Protein AF-A0A521LTH1-F1 (afdb_monomer)

Nearest PDB structures (foldseek):
  3jca-assembly1_E  TM=6.682E-01  e=2.312E-01  Mouse mammary tumor virus
  7u32-assembly1_O  TM=6.504E-01  e=2.812E-01  Visna/maedi virus EV1 KV1772
  6rwl-assembly1_A  TM=3.967E-01  e=1.371E-01  Simian immunodeficiency virus
  6voy-assembly1_D  TM=3.930E-01  e=1.563E-01  Saccharolobus solfataricus P2
  4bac-assembly1_A-2  TM=2.911E-01  e=1.901E-01  Human spumaretrovirus

Secondary structure (DSSP, 8-state):
-B--S-HHHHSHHHHHHHHHTT---B-PPTT-GGGGHHHHHHHHHHIIIIITT-SS---SSHHHHTT--SSTT----HHHHHHHHHHIIIIIGGGS--GGGTT--HHHHHHHHHHHH--PPPPPHHHHHHHHSEEEEEEEETTEEEETTEEE--HHHHHHHHHH-S-EEEEEEETTEEEEEEPPP----------

pLDDT: mean 81.72, std 16.11, range [26.3, 97.06]

Structure (mmCIF, N/CA/C/O backbone):
data_AF-A0A521LTH1-F1
#
_entry.id   AF-A0A521LTH1-F1
#
loop_
_atom_site.group_PDB
_atom_site.id
_atom_site.type_symbol
_atom_site.label_atom_id
_atom_site.label_alt_id
_atom_site.label_comp_id
_atom_site.label_asym_id
_atom_site.label_entity_id
_atom_site.label_seq_id
_atom_site.pdbx_PDB_ins_code
_atom_site.Cartn_x
_atom_site.Cartn_y
_atom_site.Cartn_z
_atom_site.occupancy
_atom_site.B_iso_or_equiv
_atom_site.auth_seq_id
_atom_site.auth_comp_id
_atom_site.auth_asym_id
_atom_site.auth_atom_id
_atom_site.pdbx_PDB_model_num
ATOM 1 N N . MET A 1 1 ? 5.856 -11.592 2.872 1.00 78.81 1 MET A N 1
ATOM 2 C CA . MET A 1 1 ? 6.346 -10.390 2.160 1.00 78.81 1 MET A CA 1
ATOM 3 C C . MET A 1 1 ? 7.854 -10.451 2.126 1.00 78.81 1 MET A C 1
ATOM 5 O O . MET A 1 1 ? 8.453 -10.603 3.179 1.00 78.81 1 MET A O 1
ATOM 9 N N . VAL A 1 2 ? 8.447 -10.331 0.942 1.00 81.00 2 VAL A N 1
ATOM 10 C CA . VAL A 1 2 ? 9.903 -10.378 0.775 1.00 81.00 2 VAL A CA 1
ATOM 11 C C . VAL A 1 2 ? 10.424 -8.961 0.554 1.00 81.00 2 VAL A C 1
ATOM 13 O O . VAL A 1 2 ? 9.940 -8.276 -0.347 1.00 81.00 2 VAL A O 1
ATOM 16 N N . THR A 1 3 ? 11.389 -8.516 1.355 1.00 80.31 3 THR A N 1
ATOM 17 C CA . THR A 1 3 ? 12.051 -7.210 1.192 1.00 80.31 3 THR A CA 1
ATOM 18 C C . THR A 1 3 ? 13.563 -7.347 1.183 1.00 80.31 3 THR A C 1
ATOM 20 O O . THR A 1 3 ? 14.106 -8.377 1.572 1.00 80.31 3 THR A O 1
ATOM 23 N N . ASP A 1 4 ? 14.268 -6.298 0.761 1.00 76.31 4 ASP A N 1
ATOM 24 C CA . ASP A 1 4 ? 15.692 -6.196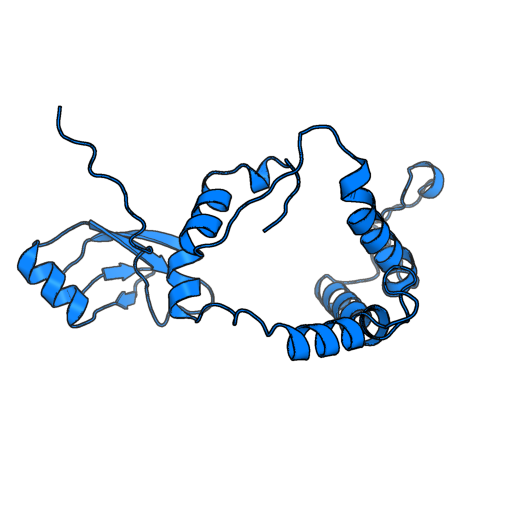 1.066 1.00 76.31 4 ASP A CA 1
ATOM 25 C C . ASP A 1 4 ? 15.922 -5.777 2.535 1.00 76.31 4 ASP A C 1
ATOM 27 O O . ASP A 1 4 ? 14.984 -5.528 3.296 1.00 76.31 4 ASP A O 1
ATOM 31 N N . GLN A 1 5 ? 17.194 -5.738 2.937 1.00 76.00 5 GLN A N 1
ATOM 32 C CA . GLN A 1 5 ? 17.642 -5.340 4.277 1.00 76.00 5 GLN A CA 1
ATOM 33 C C . GLN A 1 5 ? 17.778 -3.810 4.431 1.00 76.00 5 GLN A C 1
ATOM 35 O O . GLN A 1 5 ? 18.522 -3.329 5.285 1.00 76.00 5 GLN A O 1
ATOM 40 N N . GLY A 1 6 ? 17.122 -3.018 3.579 1.00 77.25 6 GLY A N 1
ATOM 41 C CA . GLY A 1 6 ? 17.125 -1.564 3.673 1.00 77.25 6 GLY A CA 1
ATOM 42 C C . GLY A 1 6 ? 16.551 -1.085 5.007 1.00 77.25 6 GLY A C 1
ATOM 43 O O . GLY A 1 6 ? 15.581 -1.640 5.525 1.00 77.25 6 GLY A O 1
ATOM 44 N N . ALA A 1 7 ? 17.120 -0.012 5.564 1.00 80.75 7 ALA A N 1
ATOM 45 C CA . ALA A 1 7 ? 16.757 0.491 6.893 1.00 80.75 7 ALA A CA 1
ATOM 46 C C . ALA A 1 7 ? 15.249 0.782 7.055 1.00 80.75 7 ALA A C 1
ATOM 48 O O . ALA A 1 7 ? 14.680 0.563 8.125 1.00 80.75 7 ALA A O 1
ATOM 49 N N . ALA A 1 8 ? 14.573 1.205 5.980 1.00 80.44 8 ALA A N 1
ATOM 50 C CA . ALA A 1 8 ? 13.127 1.422 5.974 1.00 80.44 8 ALA A CA 1
ATOM 51 C C . ALA A 1 8 ? 12.331 0.139 6.296 1.00 80.44 8 ALA A C 1
ATOM 53 O O . ALA A 1 8 ? 11.368 0.189 7.067 1.00 80.44 8 ALA A O 1
ATOM 54 N N . PHE A 1 9 ? 12.770 -1.009 5.772 1.00 81.06 9 PHE A N 1
ATOM 55 C CA . PHE A 1 9 ? 12.142 -2.320 5.974 1.00 81.06 9 PHE A CA 1
ATOM 56 C C . PHE A 1 9 ? 12.551 -2.989 7.294 1.00 81.06 9 PHE A C 1
ATOM 58 O O . PHE A 1 9 ? 11.891 -3.907 7.775 1.00 81.06 9 PHE A O 1
ATOM 65 N N . LEU A 1 10 ? 13.602 -2.487 7.942 1.00 81.81 10 LEU A N 1
ATOM 66 C CA . LEU A 1 10 ? 13.974 -2.884 9.301 1.00 81.81 10 LEU A CA 1
ATOM 67 C C . LEU A 1 10 ? 13.234 -2.090 10.382 1.00 81.81 10 LEU A C 1
ATOM 69 O O . LEU A 1 10 ? 13.233 -2.493 11.546 1.00 81.81 10 LEU A O 1
ATOM 73 N N . SER A 1 11 ? 12.587 -0.982 10.014 1.00 86.06 11 SER A N 1
ATOM 74 C CA . SER A 1 11 ? 11.908 -0.111 10.970 1.00 86.06 11 SER A CA 1
ATOM 75 C C 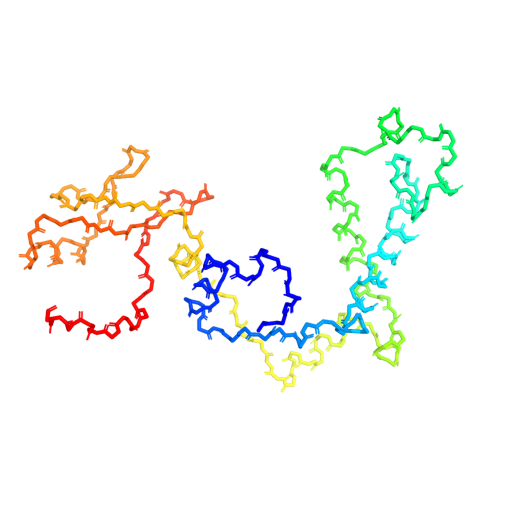. SER A 1 11 ? 10.790 -0.831 11.734 1.00 86.06 11 SER A C 1
ATOM 77 O O . SER A 1 11 ? 10.041 -1.648 11.190 1.00 86.06 11 SER A O 1
ATOM 79 N N . LEU A 1 12 ? 10.610 -0.462 13.008 1.00 84.75 12 LEU A N 1
ATOM 80 C CA . LEU A 1 12 ? 9.530 -0.995 13.843 1.00 84.75 12 LEU A CA 1
ATOM 81 C C . LEU A 1 12 ? 8.150 -0.726 13.228 1.00 84.75 12 LEU A C 1
ATOM 83 O O . LEU A 1 12 ? 7.264 -1.573 13.294 1.00 84.75 12 LEU A O 1
ATOM 87 N N . ARG A 1 13 ? 7.972 0.443 12.597 1.00 84.56 13 ARG A N 1
ATOM 88 C CA . ARG A 1 13 ? 6.723 0.811 11.917 1.00 84.56 13 ARG A CA 1
ATOM 89 C C . ARG A 1 13 ? 6.381 -0.183 10.810 1.00 84.56 13 ARG A C 1
ATOM 91 O O . ARG A 1 13 ? 5.225 -0.582 10.703 1.00 84.56 13 ARG A O 1
ATOM 98 N N . PHE A 1 14 ? 7.375 -0.573 10.017 1.00 86.94 14 PHE A N 1
ATOM 99 C CA . PHE A 1 14 ? 7.202 -1.525 8.930 1.00 86.94 14 PHE A CA 1
ATOM 100 C C . PHE A 1 14 ? 6.873 -2.921 9.459 1.00 86.94 14 PHE A C 1
ATOM 102 O O . PHE A 1 14 ? 5.828 -3.471 9.124 1.00 86.94 14 PHE A O 1
ATOM 109 N N . ARG A 1 15 ? 7.696 -3.445 10.376 1.00 86.25 15 ARG A N 1
ATOM 110 C CA . ARG A 1 15 ? 7.475 -4.766 10.989 1.00 86.25 15 ARG A CA 1
ATOM 111 C C . ARG A 1 15 ? 6.120 -4.868 11.679 1.00 86.25 15 ARG A C 1
ATOM 113 O O . ARG A 1 15 ? 5.424 -5.865 11.527 1.00 86.25 15 ARG A O 1
ATOM 120 N N . ARG A 1 16 ? 5.709 -3.817 12.396 1.00 86.25 16 ARG A N 1
ATOM 121 C CA . ARG A 1 16 ? 4.412 -3.800 13.071 1.00 86.25 16 ARG A CA 1
ATOM 122 C C . ARG A 1 16 ? 3.249 -3.855 12.085 1.00 86.25 16 ARG A C 1
ATOM 124 O O . ARG A 1 16 ? 2.296 -4.570 12.352 1.00 86.25 16 ARG A O 1
ATOM 131 N N . ALA A 1 17 ? 3.337 -3.151 10.956 1.00 88.25 17 ALA A N 1
ATOM 132 C CA . ALA A 1 17 ? 2.298 -3.203 9.932 1.00 88.25 17 ALA A CA 1
ATOM 133 C C . ALA A 1 17 ? 2.160 -4.606 9.320 1.00 88.25 17 ALA A C 1
ATOM 135 O O . ALA A 1 17 ? 1.045 -5.041 9.071 1.00 88.25 17 ALA A O 1
ATOM 136 N N . ILE A 1 18 ? 3.270 -5.323 9.124 1.00 89.25 18 ILE A N 1
ATOM 137 C CA . ILE A 1 18 ? 3.264 -6.708 8.627 1.00 89.25 18 ILE A CA 1
ATOM 138 C C . ILE A 1 18 ? 2.571 -7.644 9.617 1.00 89.25 18 ILE A C 1
ATOM 140 O O . ILE A 1 18 ? 1.677 -8.389 9.229 1.00 89.25 18 ILE A O 1
ATOM 144 N N . ILE A 1 19 ? 2.935 -7.542 10.899 1.00 87.81 19 ILE A N 1
ATOM 145 C CA . ILE A 1 19 ? 2.312 -8.325 11.971 1.00 87.81 19 ILE A CA 1
ATOM 146 C C . ILE A 1 19 ? 0.821 -8.000 12.067 1.00 87.81 19 ILE A C 1
ATOM 148 O O . ILE A 1 19 ? 0.008 -8.910 12.105 1.00 87.81 19 ILE A O 1
ATOM 152 N N . ASP A 1 20 ? 0.447 -6.718 12.044 1.00 87.75 20 ASP A N 1
ATOM 153 C CA . ASP A 1 20 ? -0.955 -6.287 12.107 1.00 87.75 20 ASP A CA 1
ATOM 154 C C . ASP A 1 20 ? -1.766 -6.725 10.855 1.00 87.75 20 ASP A C 1
ATOM 156 O O . ASP A 1 20 ? -3.001 -6.765 10.889 1.00 87.75 20 ASP A O 1
ATOM 160 N N . LEU A 1 21 ? -1.092 -7.058 9.744 1.00 88.75 21 LEU A N 1
ATOM 161 C CA . LEU A 1 21 ? -1.682 -7.682 8.552 1.00 88.75 21 LEU A CA 1
ATOM 162 C C . LEU A 1 21 ? -1.736 -9.209 8.629 1.00 88.75 21 LEU A C 1
ATOM 164 O O . LEU A 1 21 ? -2.295 -9.802 7.712 1.00 88.75 21 LEU A O 1
ATOM 168 N N . GLU A 1 22 ? -1.206 -9.821 9.690 1.00 87.56 22 GLU A N 1
ATOM 169 C CA . GLU A 1 22 ? -1.042 -11.277 9.824 1.00 87.56 22 GLU A CA 1
ATOM 170 C C . GLU A 1 22 ? -0.241 -11.869 8.653 1.00 87.56 22 GLU A C 1
ATOM 172 O O . GLU A 1 22 ? -0.535 -12.950 8.150 1.00 87.56 22 GLU A O 1
ATOM 177 N N . ALA A 1 23 ? 0.758 -11.122 8.179 1.00 86.44 23 ALA A N 1
ATOM 178 C CA . ALA A 1 23 ? 1.653 -11.549 7.116 1.00 86.44 23 ALA A CA 1
ATOM 179 C C . ALA A 1 23 ? 3.048 -11.847 7.674 1.00 86.44 23 ALA A C 1
ATOM 181 O O . ALA A 1 23 ? 3.453 -11.299 8.697 1.00 86.44 23 ALA A O 1
ATOM 182 N N . ASP A 1 24 ? 3.813 -12.656 6.948 1.00 84.25 24 ASP A N 1
ATOM 183 C CA . ASP A 1 24 ? 5.211 -12.923 7.279 1.00 84.25 24 ASP A CA 1
ATOM 184 C C . ASP A 1 24 ? 6.151 -11.923 6.601 1.00 84.25 24 ASP A C 1
ATOM 186 O O . ASP A 1 24 ? 5.869 -11.410 5.511 1.00 84.25 24 ASP A O 1
ATOM 190 N N . ALA A 1 25 ? 7.288 -11.646 7.235 1.00 81.50 25 ALA A N 1
ATOM 191 C CA . ALA A 1 25 ? 8.362 -10.827 6.684 1.00 81.50 25 ALA A CA 1
ATOM 192 C C . ALA A 1 25 ? 9.592 -11.702 6.444 1.00 81.50 25 ALA A C 1
ATOM 194 O O . ALA A 1 25 ? 10.154 -12.252 7.386 1.00 81.50 25 ALA A O 1
ATOM 195 N N . GLU A 1 26 ? 10.041 -11.778 5.200 1.00 80.31 26 GLU A N 1
ATOM 196 C CA . GLU A 1 26 ? 11.267 -12.466 4.822 1.00 80.31 26 GLU A CA 1
ATOM 197 C C . GLU A 1 26 ? 12.241 -11.450 4.237 1.00 80.31 26 GLU A C 1
ATOM 199 O O . GLU A 1 26 ? 11.889 -10.646 3.371 1.00 80.31 26 GLU A O 1
ATOM 204 N N . ALA A 1 27 ? 13.482 -11.487 4.704 1.00 71.06 27 ALA A N 1
ATOM 205 C CA . ALA A 1 27 ? 14.567 -10.720 4.121 1.00 71.06 27 ALA A CA 1
ATOM 206 C C . ALA A 1 27 ? 15.747 -11.664 3.889 1.00 71.06 27 ALA A C 1
ATOM 208 O O . ALA A 1 27 ? 16.065 -12.468 4.770 1.00 71.06 27 ALA A O 1
ATOM 209 N N . PRO A 1 28 ? 16.403 -11.600 2.720 1.00 69.25 28 PRO A N 1
ATOM 210 C CA . PRO A 1 28 ? 17.535 -12.463 2.453 1.00 69.25 28 PRO A CA 1
ATOM 211 C C . PRO A 1 28 ? 18.696 -12.146 3.405 1.00 69.25 28 PRO A C 1
ATOM 213 O O . PRO A 1 28 ? 18.783 -11.019 3.915 1.00 69.25 28 PRO A O 1
ATOM 216 N N . PRO A 1 29 ? 19.620 -13.101 3.623 1.00 66.94 29 PRO A N 1
ATOM 217 C CA . PRO A 1 29 ? 20.858 -12.835 4.344 1.00 66.94 29 PRO A CA 1
ATOM 218 C C . PRO A 1 29 ? 21.550 -11.589 3.780 1.00 66.94 29 PRO A C 1
ATOM 220 O O . PRO A 1 29 ? 21.599 -11.385 2.561 1.00 66.94 29 PRO A O 1
ATOM 223 N N . ALA A 1 30 ? 22.043 -10.724 4.668 1.00 60.94 30 ALA A N 1
ATOM 224 C CA . ALA A 1 30 ? 22.742 -9.513 4.257 1.00 60.94 30 ALA A CA 1
ATOM 225 C C . ALA A 1 30 ? 23.939 -9.876 3.357 1.00 60.94 30 ALA A C 1
ATOM 227 O O . ALA A 1 30 ? 24.688 -10.797 3.665 1.00 60.94 30 ALA A O 1
ATOM 228 N N . GLY A 1 31 ? 24.110 -9.157 2.241 1.00 59.41 31 GLY A N 1
ATOM 229 C CA . GLY A 1 31 ? 25.262 -9.345 1.349 1.00 59.41 31 GLY A CA 1
ATOM 230 C C . GLY A 1 31 ? 25.060 -10.273 0.144 1.00 59.41 31 GLY A C 1
ATOM 231 O O . GLY A 1 31 ? 26.052 -10.678 -0.452 1.00 59.41 31 GLY A O 1
ATOM 232 N N . LEU A 1 32 ? 23.820 -10.568 -0.276 1.00 62.00 32 LEU A N 1
ATOM 233 C CA . LEU A 1 32 ? 23.532 -11.294 -1.531 1.00 62.00 32 LEU A CA 1
ATOM 234 C C . LEU A 1 32 ? 22.897 -10.383 -2.612 1.00 62.00 32 LEU A C 1
ATOM 236 O O . LEU A 1 32 ? 21.677 -10.410 -2.803 1.00 62.00 32 LEU A O 1
ATOM 240 N N . PRO A 1 33 ? 23.693 -9.585 -3.362 1.00 59.53 33 PRO A N 1
ATOM 241 C CA . PRO A 1 33 ? 23.203 -8.701 -4.430 1.00 59.53 33 PRO A CA 1
ATOM 242 C C . PRO A 1 33 ? 22.424 -9.425 -5.532 1.00 59.53 33 PRO A C 1
ATOM 244 O O . PRO A 1 33 ? 21.511 -8.852 -6.123 1.00 59.53 33 PRO A O 1
ATOM 247 N N . ALA A 1 34 ? 22.740 -10.701 -5.779 1.00 60.00 34 ALA A N 1
ATOM 248 C CA . ALA A 1 34 ? 22.123 -11.508 -6.832 1.00 60.00 34 ALA A CA 1
ATOM 249 C C . ALA A 1 34 ? 20.586 -11.580 -6.730 1.00 60.00 34 ALA A C 1
ATOM 251 O O . ALA A 1 34 ? 19.902 -11.707 -7.745 1.00 60.00 34 ALA A O 1
ATOM 252 N N . LEU A 1 35 ? 20.027 -11.431 -5.524 1.00 61.41 35 LEU A N 1
ATOM 253 C CA . LEU A 1 35 ? 18.581 -11.473 -5.291 1.00 61.41 35 LEU A CA 1
ATOM 254 C C . LEU A 1 35 ? 17.853 -10.184 -5.717 1.00 61.41 35 LEU A C 1
ATOM 256 O O . LEU A 1 35 ? 16.632 -10.195 -5.863 1.00 61.41 35 LEU A O 1
ATOM 260 N N . ARG A 1 36 ? 18.578 -9.086 -5.986 1.00 64.81 36 ARG A N 1
ATOM 261 C CA . ARG A 1 36 ? 18.004 -7.802 -6.439 1.00 64.81 36 ARG A CA 1
ATOM 262 C C . ARG A 1 36 ? 17.949 -7.646 -7.958 1.00 64.81 36 ARG A C 1
ATOM 264 O O . ARG A 1 36 ? 17.205 -6.800 -8.455 1.00 64.81 36 ARG A O 1
ATOM 271 N N . GLY A 1 37 ? 18.643 -8.505 -8.709 1.00 70.56 37 GLY A N 1
ATOM 272 C CA . GLY A 1 37 ? 18.796 -8.361 -10.161 1.00 70.56 37 GLY A CA 1
ATOM 273 C C . GLY A 1 37 ? 17.480 -8.361 -10.952 1.00 70.56 37 GLY A C 1
ATOM 274 O O . GLY A 1 37 ? 17.414 -7.813 -12.053 1.00 70.56 37 GLY A O 1
ATOM 275 N N . ARG A 1 38 ? 16.398 -8.932 -10.399 1.00 75.94 38 ARG A N 1
ATOM 276 C CA . ARG A 1 38 ? 15.062 -8.881 -11.019 1.00 75.94 38 ARG A CA 1
ATOM 277 C C . ARG A 1 38 ? 14.450 -7.479 -10.961 1.00 75.94 38 ARG A C 1
ATOM 279 O O . ARG A 1 38 ? 13.912 -7.023 -11.966 1.00 75.94 38 ARG A O 1
ATOM 286 N N . ILE A 1 39 ? 14.547 -6.809 -9.813 1.00 75.19 39 ILE A N 1
ATOM 287 C CA . ILE A 1 39 ? 14.003 -5.460 -9.604 1.00 75.19 39 ILE A CA 1
ATOM 288 C C . ILE A 1 39 ? 14.814 -4.442 -10.411 1.00 75.19 39 ILE A C 1
ATOM 290 O O . ILE A 1 39 ? 14.243 -3.608 -11.107 1.00 75.19 39 ILE A O 1
ATOM 294 N N . GLU A 1 40 ? 16.140 -4.565 -10.409 1.00 79.38 40 GLU A N 1
ATOM 295 C CA . GLU A 1 40 ? 17.016 -3.705 -11.216 1.00 79.38 40 GLU A CA 1
ATOM 296 C C . GLU A 1 40 ? 16.731 -3.848 -12.716 1.00 79.38 40 GLU A C 1
ATOM 298 O O . GLU A 1 40 ? 16.619 -2.858 -13.438 1.00 79.38 40 GLU A O 1
ATOM 303 N N . ARG A 1 41 ? 16.536 -5.083 -13.201 1.00 82.75 41 ARG A N 1
ATOM 304 C CA . ARG A 1 41 ? 16.141 -5.329 -14.594 1.00 82.75 41 ARG A CA 1
ATOM 305 C C . ARG A 1 41 ? 14.777 -4.720 -14.913 1.00 82.75 41 ARG A C 1
ATOM 307 O O . ARG A 1 41 ? 14.611 -4.185 -16.009 1.00 82.75 41 ARG A O 1
ATOM 314 N N . PHE A 1 42 ? 13.819 -4.794 -13.990 1.00 83.75 42 PHE A N 1
ATOM 315 C CA . PHE A 1 42 ? 12.512 -4.161 -14.158 1.00 83.75 42 PHE A CA 1
ATOM 316 C C . PHE A 1 42 ? 12.648 -2.643 -14.317 1.00 83.75 42 PHE A C 1
ATOM 318 O O . PHE A 1 42 ? 12.166 -2.104 -15.310 1.00 83.75 42 PHE A O 1
ATOM 325 N N . PHE A 1 43 ? 13.366 -1.967 -13.414 1.00 82.31 43 PHE A N 1
ATOM 326 C CA . PHE A 1 43 ? 13.571 -0.517 -13.503 1.00 82.31 43 PHE A CA 1
ATOM 327 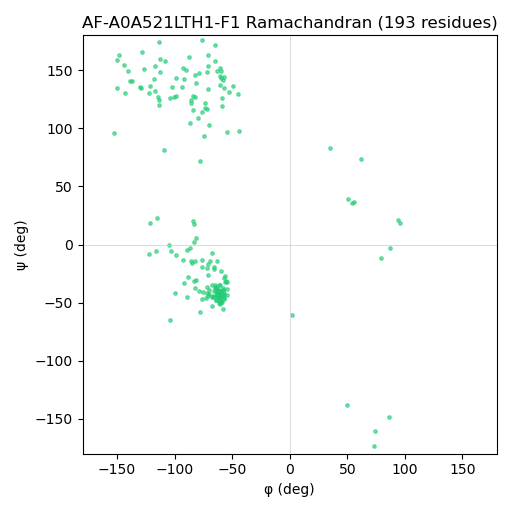C C . PHE A 1 43 ? 14.315 -0.103 -14.771 1.00 82.31 43 PHE A C 1
ATOM 329 O O . PHE A 1 43 ? 13.918 0.865 -15.415 1.00 82.31 43 PHE A O 1
ATOM 336 N N . ARG A 1 44 ? 15.323 -0.875 -15.192 1.00 83.62 44 ARG A N 1
ATOM 337 C CA . ARG A 1 44 ? 15.981 -0.658 -16.485 1.00 83.62 44 ARG A CA 1
ATOM 338 C C . ARG A 1 44 ? 14.996 -0.783 -17.647 1.00 83.62 44 ARG A C 1
ATOM 340 O O . ARG A 1 44 ? 14.997 0.057 -18.535 1.00 83.62 44 ARG A O 1
ATOM 347 N N . THR A 1 45 ? 14.126 -1.793 -17.626 1.00 85.44 45 THR A N 1
ATOM 348 C CA . THR A 1 45 ? 13.095 -1.988 -18.663 1.00 85.44 45 THR A CA 1
ATOM 349 C C . THR A 1 45 ? 12.100 -0.824 -18.686 1.00 85.44 45 THR A C 1
ATOM 351 O O . THR A 1 45 ? 11.751 -0.344 -19.757 1.00 85.44 45 THR A O 1
ATOM 354 N N . ALA A 1 46 ? 11.686 -0.319 -17.522 1.00 85.12 46 ALA A N 1
ATOM 355 C CA . ALA A 1 46 ? 10.840 0.870 -17.429 1.00 85.12 46 ALA A CA 1
ATOM 356 C C . ALA A 1 46 ? 11.546 2.112 -18.001 1.00 85.12 46 ALA A C 1
ATOM 358 O O . ALA A 1 46 ? 10.963 2.862 -18.783 1.00 85.12 46 ALA A O 1
ATOM 359 N N . GLY A 1 47 ? 12.827 2.301 -17.673 1.00 83.31 47 GLY A N 1
ATOM 360 C CA . GLY A 1 47 ? 13.645 3.388 -18.208 1.00 83.31 47 GLY A CA 1
ATOM 361 C C . GLY A 1 47 ? 13.773 3.347 -19.733 1.00 83.31 47 GLY A C 1
ATOM 362 O O . GLY A 1 47 ? 13.631 4.379 -20.393 1.00 83.31 47 GLY A O 1
ATOM 363 N N . THR A 1 48 ? 13.993 2.160 -20.303 1.00 84.12 48 THR A N 1
ATOM 364 C CA . THR A 1 48 ? 14.188 1.985 -21.749 1.00 84.12 48 THR A CA 1
ATOM 365 C C . THR A 1 48 ? 12.890 1.939 -22.548 1.00 84.12 48 THR A C 1
ATOM 367 O O . THR A 1 48 ? 12.887 2.367 -23.694 1.00 84.12 48 THR A O 1
ATOM 370 N N . GLN A 1 49 ? 11.785 1.451 -21.985 1.00 84.75 49 GLN A N 1
ATOM 371 C CA . GLN A 1 49 ? 10.526 1.312 -22.727 1.00 84.75 49 GLN A CA 1
ATOM 372 C C . GLN A 1 49 ? 9.527 2.437 -22.453 1.00 84.75 49 GLN A C 1
ATOM 374 O O . GLN A 1 49 ? 8.884 2.914 -23.382 1.00 84.75 49 GLN A O 1
ATOM 379 N N . ALA A 1 50 ? 9.377 2.856 -21.195 1.00 84.50 50 ALA A N 1
ATOM 380 C CA . ALA A 1 50 ? 8.386 3.861 -20.811 1.00 84.50 50 ALA A CA 1
ATOM 381 C C . ALA A 1 50 ? 8.961 5.269 -20.911 1.00 84.50 50 ALA A C 1
ATOM 383 O O . ALA A 1 50 ? 8.323 6.184 -21.423 1.00 84.50 50 ALA A O 1
ATOM 384 N N . LEU A 1 51 ? 10.180 5.438 -20.397 1.00 82.25 51 LEU A N 1
ATOM 385 C CA . LEU A 1 51 ? 10.755 6.763 -20.249 1.00 82.25 51 LEU A CA 1
ATOM 386 C C . LEU A 1 51 ? 11.513 7.184 -21.508 1.00 82.25 51 LEU A C 1
ATOM 388 O O . LEU A 1 51 ? 11.496 8.377 -21.776 1.00 82.25 51 LEU A O 1
ATOM 392 N N . CYS A 1 52 ? 12.057 6.228 -22.293 1.00 79.25 52 CYS A N 1
ATOM 393 C CA . CYS A 1 52 ? 12.478 6.255 -23.721 1.00 79.25 52 CYS A CA 1
ATOM 394 C C . CYS A 1 52 ? 12.332 7.599 -24.482 1.00 79.25 52 CYS A C 1
ATOM 396 O O . CYS A 1 52 ? 13.326 8.162 -24.960 1.00 79.25 52 CYS A O 1
ATOM 398 N N . PRO A 1 53 ? 11.104 8.132 -24.598 1.00 75.12 53 PRO A N 1
ATOM 399 C CA . PRO A 1 53 ? 10.821 9.326 -25.399 1.00 75.12 53 PRO A CA 1
ATOM 400 C C . PRO A 1 53 ? 11.047 10.688 -24.707 1.00 75.12 53 PRO A C 1
ATOM 402 O O . PRO A 1 53 ? 11.114 11.700 -25.394 1.00 75.12 53 PRO A O 1
ATOM 405 N N . PHE A 1 54 ? 11.165 10.751 -23.374 1.00 76.88 54 PHE A N 1
ATOM 406 C CA . PHE A 1 54 ? 11.107 12.011 -22.602 1.00 76.88 54 PHE A CA 1
ATOM 407 C C . PHE A 1 54 ? 12.481 12.582 -22.218 1.00 76.88 54 PHE A C 1
ATOM 409 O O . PHE A 1 54 ? 13.381 11.828 -21.849 1.00 76.88 54 PHE A O 1
ATOM 416 N N . THR A 1 55 ? 12.653 13.905 -22.226 1.00 66.88 55 THR A N 1
ATOM 417 C CA . THR A 1 55 ? 13.883 14.578 -21.754 1.00 66.88 55 THR A CA 1
ATOM 418 C C . THR A 1 55 ? 13.848 14.860 -20.244 1.00 66.88 55 THR A C 1
ATOM 420 O O . THR A 1 55 ? 12.780 14.857 -19.634 1.00 66.88 55 THR A O 1
ATOM 423 N N . GLY A 1 56 ? 15.011 15.109 -19.630 1.00 60.94 56 GLY A N 1
ATOM 424 C CA . GLY A 1 56 ? 15.150 15.391 -18.194 1.00 60.94 56 GLY A CA 1
ATOM 425 C C . GLY A 1 56 ? 15.459 14.160 -17.338 1.00 60.94 56 GLY A C 1
ATOM 426 O O . GLY A 1 56 ? 15.206 14.158 -16.137 1.00 60.94 56 GLY A O 1
ATOM 427 N N . ARG A 1 57 ? 15.983 13.083 -17.938 1.00 64.81 57 ARG A N 1
ATOM 428 C CA . ARG A 1 57 ? 16.301 11.851 -17.202 1.00 64.81 57 ARG A CA 1
ATOM 429 C C . ARG A 1 57 ? 17.642 11.929 -16.494 1.00 64.81 57 ARG A C 1
ATOM 431 O O . ARG A 1 57 ? 18.608 12.481 -17.013 1.00 64.81 57 ARG A O 1
ATOM 438 N N . THR A 1 58 ? 17.715 11.281 -15.338 1.00 55.25 58 THR A N 1
ATOM 439 C CA . THR A 1 58 ? 18.981 10.887 -14.730 1.00 55.25 58 THR A CA 1
ATOM 440 C C . THR A 1 58 ? 19.517 9.671 -15.484 1.00 55.25 58 THR A C 1
ATOM 442 O O . THR A 1 58 ? 18.894 8.612 -15.517 1.00 55.25 58 THR A O 1
ATOM 445 N N . PHE A 1 59 ? 20.649 9.843 -16.163 1.00 53.34 59 PHE A N 1
ATOM 446 C CA . PHE A 1 59 ? 21.303 8.759 -16.890 1.00 53.34 59 PHE A CA 1
ATOM 447 C C . PHE A 1 59 ? 21.921 7.738 -15.928 1.00 53.34 59 PHE A C 1
ATOM 449 O O . PHE A 1 59 ? 22.291 8.074 -14.803 1.00 53.34 59 PHE A O 1
ATOM 456 N N . GLU A 1 60 ? 22.060 6.492 -16.392 1.00 50.25 60 GLU A N 1
ATOM 457 C CA . GLU A 1 60 ? 22.599 5.367 -15.610 1.00 50.25 60 GLU A CA 1
ATOM 458 C C . GLU A 1 60 ? 24.071 5.568 -15.185 1.00 50.25 60 GLU A C 1
ATOM 460 O O . GLU A 1 60 ? 24.556 4.867 -14.300 1.00 50.25 60 GLU A O 1
ATOM 465 N N . SER A 1 61 ? 24.790 6.534 -15.774 1.00 47.09 61 SER A N 1
ATOM 466 C CA . SER A 1 61 ? 26.156 6.889 -15.377 1.00 47.09 61 SER A CA 1
ATOM 467 C C . SER A 1 61 ? 26.486 8.367 -15.624 1.00 47.09 61 SER A C 1
ATOM 469 O O . SER A 1 61 ? 25.882 9.031 -16.467 1.00 47.09 61 SER A O 1
ATOM 471 N N . ILE A 1 62 ? 27.501 8.873 -14.913 1.00 49.09 62 ILE A N 1
ATOM 472 C CA . ILE A 1 62 ? 28.059 10.227 -15.097 1.00 49.09 62 ILE A CA 1
ATOM 473 C C . ILE A 1 62 ? 28.639 10.395 -16.514 1.00 49.09 62 ILE A C 1
ATOM 475 O O . ILE A 1 62 ? 28.490 11.454 -17.116 1.00 49.09 62 ILE A O 1
ATOM 479 N N . ALA A 1 63 ? 29.218 9.334 -17.088 1.00 50.06 63 ALA A N 1
ATOM 480 C CA . ALA A 1 63 ? 29.735 9.338 -18.458 1.00 50.06 63 ALA A CA 1
ATOM 481 C C . ALA A 1 63 ? 28.620 9.457 -19.515 1.00 50.06 63 ALA A C 1
ATOM 483 O O . ALA A 1 63 ? 28.807 10.120 -20.528 1.00 50.06 63 ALA A O 1
ATOM 484 N N . ALA A 1 64 ? 27.445 8.870 -19.262 1.00 53.94 64 ALA A N 1
ATOM 485 C CA . ALA A 1 64 ? 26.263 9.042 -20.109 1.00 53.94 64 ALA A CA 1
ATOM 486 C C . ALA A 1 64 ? 25.572 10.405 -19.902 1.00 53.94 64 ALA A C 1
ATOM 488 O O . ALA A 1 64 ? 24.803 10.838 -20.756 1.00 53.94 64 ALA A O 1
ATOM 489 N N . LYS A 1 65 ? 25.843 11.076 -18.774 1.00 50.03 65 LYS A N 1
ATOM 490 C CA . LYS A 1 65 ? 25.300 12.395 -18.435 1.00 50.03 65 LYS A CA 1
ATOM 491 C C . LYS A 1 65 ? 26.036 13.535 -19.151 1.00 50.03 65 LYS A C 1
ATOM 493 O O . LYS A 1 65 ? 25.372 14.462 -19.592 1.00 50.03 65 LYS A O 1
ATOM 498 N N . GLY A 1 66 ? 27.364 13.489 -19.292 1.00 58.72 66 GLY A N 1
ATOM 499 C CA . GLY A 1 66 ? 28.131 14.600 -19.889 1.00 58.72 66 GLY A CA 1
ATOM 500 C C . GLY A 1 66 ? 27.781 15.962 -19.253 1.00 58.72 66 GLY A C 1
ATOM 501 O O . GLY A 1 66 ? 27.556 16.027 -18.045 1.00 58.72 66 GLY A O 1
ATOM 502 N N . ASP A 1 67 ? 27.639 17.014 -20.068 1.00 58.59 67 ASP A N 1
ATOM 503 C CA . ASP A 1 67 ? 27.199 18.366 -19.649 1.00 58.59 67 ASP A CA 1
ATOM 504 C C . ASP A 1 67 ? 25.664 18.526 -19.556 1.00 58.59 67 ASP A C 1
ATOM 506 O O . ASP A 1 67 ? 25.119 19.631 -19.581 1.00 58.59 67 ASP A O 1
ATOM 510 N N . TYR A 1 68 ? 24.917 17.422 -19.493 1.00 57.41 68 TYR A N 1
ATOM 511 C CA . TYR A 1 68 ? 23.459 17.456 -19.473 1.00 57.41 68 TYR A CA 1
ATOM 512 C C . TYR A 1 68 ? 22.925 17.926 -18.115 1.00 57.41 68 TYR A C 1
ATOM 514 O O . TYR A 1 68 ? 23.084 17.234 -17.103 1.00 57.41 68 TYR A O 1
ATOM 522 N N . ASP A 1 69 ? 22.226 19.064 -18.109 1.00 63.19 69 ASP A N 1
ATOM 523 C CA . ASP A 1 69 ? 21.401 19.505 -16.983 1.00 63.19 69 ASP A CA 1
ATOM 524 C C . ASP A 1 69 ? 19.981 18.905 -17.092 1.00 63.19 69 ASP A C 1
ATOM 526 O O . ASP A 1 69 ? 19.175 19.352 -17.918 1.00 63.19 69 ASP A O 1
ATOM 530 N N . PRO A 1 70 ? 19.645 17.882 -16.281 1.00 62.50 70 PRO A N 1
ATOM 531 C CA . PRO A 1 70 ? 18.329 17.261 -16.307 1.00 62.50 70 PRO A CA 1
ATOM 532 C C . PRO A 1 70 ? 17.234 18.165 -15.735 1.00 62.50 70 PRO A C 1
ATOM 534 O O . PRO A 1 70 ? 16.087 18.014 -16.144 1.00 62.50 70 PRO A O 1
ATOM 537 N N . VAL A 1 71 ? 17.564 19.102 -14.836 1.00 63.00 71 VAL A N 1
ATOM 538 C CA . VAL A 1 71 ? 16.585 19.988 -14.185 1.00 63.00 71 VAL A CA 1
ATOM 539 C C . VAL A 1 71 ? 16.116 21.065 -15.161 1.00 63.00 71 VAL A C 1
ATOM 541 O O . VAL A 1 71 ? 14.919 21.320 -15.263 1.00 63.00 71 VAL A O 1
ATOM 544 N N . ALA A 1 72 ? 17.028 21.626 -15.956 1.00 62.75 72 ALA A N 1
ATOM 545 C CA . ALA A 1 72 ? 16.689 22.605 -16.991 1.00 62.75 72 ALA A CA 1
ATOM 546 C C . ALA A 1 72 ? 15.904 22.015 -18.182 1.00 62.75 72 ALA A C 1
ATOM 548 O O . ALA A 1 72 ? 15.353 22.763 -18.987 1.00 62.75 72 ALA A O 1
ATOM 549 N N . ARG A 1 73 ? 15.860 20.681 -18.326 1.00 63.75 73 ARG A N 1
ATOM 550 C CA . ARG A 1 73 ? 15.262 19.976 -19.479 1.00 63.75 73 ARG A CA 1
ATOM 551 C C . ARG A 1 73 ? 14.127 19.019 -19.106 1.00 63.75 73 ARG A C 1
ATOM 553 O O . ARG A 1 73 ? 13.799 18.128 -19.898 1.00 63.75 73 ARG A O 1
ATOM 560 N N . VAL A 1 74 ? 13.546 19.177 -17.915 1.00 70.00 74 VAL A N 1
ATOM 561 C CA . VAL A 1 74 ? 12.379 18.397 -17.479 1.00 70.00 74 VAL A CA 1
ATOM 562 C C . VAL A 1 74 ? 11.230 18.626 -18.459 1.00 70.00 74 VAL A C 1
ATOM 564 O O . VAL A 1 74 ? 10.778 19.750 -18.644 1.00 70.00 74 VAL A O 1
ATOM 567 N N . SER A 1 75 ? 10.772 17.545 -19.092 1.00 76.25 75 SER A N 1
ATOM 568 C CA . SER A 1 75 ? 9.677 17.574 -20.077 1.00 76.25 75 SER A CA 1
ATOM 569 C C . SER A 1 75 ? 8.341 17.074 -19.535 1.00 76.25 75 SER A C 1
ATOM 571 O O . SER A 1 75 ? 7.346 17.137 -20.247 1.00 76.25 75 SER A O 1
ATOM 573 N N . LEU A 1 76 ? 8.322 16.568 -18.299 1.00 78.50 76 LEU A N 1
ATOM 574 C CA . LEU A 1 76 ? 7.144 15.975 -17.678 1.00 78.50 76 LEU A CA 1
ATOM 575 C C . LEU A 1 76 ? 6.885 16.568 -16.300 1.00 78.50 76 LEU A C 1
ATOM 577 O O . LEU A 1 76 ? 7.779 16.644 -15.453 1.00 78.50 76 LEU A O 1
ATOM 581 N N . THR A 1 77 ? 5.626 16.895 -16.047 1.00 84.56 77 THR A N 1
ATOM 582 C CA . THR A 1 77 ? 5.100 17.068 -14.697 1.00 84.56 77 THR A CA 1
ATOM 583 C C . THR A 1 77 ? 4.992 15.714 -13.986 1.00 84.56 77 THR A C 1
ATOM 585 O O . THR A 1 77 ? 4.986 14.646 -14.604 1.00 84.56 77 THR A O 1
ATOM 588 N N . LEU A 1 78 ? 4.867 15.740 -12.654 1.00 81.88 78 LEU A N 1
ATOM 589 C CA . LEU A 1 78 ? 4.678 14.523 -11.859 1.00 81.88 78 LEU A CA 1
ATOM 590 C C . LEU A 1 78 ? 3.431 13.730 -12.288 1.00 81.88 78 LEU A C 1
ATOM 592 O O . LEU A 1 78 ? 3.476 12.503 -12.328 1.00 81.88 78 LEU A O 1
ATOM 596 N N . LEU A 1 79 ? 2.334 14.421 -12.614 1.00 85.50 79 LEU A N 1
ATOM 597 C CA . LEU A 1 79 ? 1.085 13.779 -13.030 1.00 85.50 79 LEU A CA 1
ATOM 598 C C . LEU A 1 79 ? 1.242 13.075 -14.381 1.00 85.50 79 LEU A C 1
ATOM 600 O O . LEU A 1 79 ? 0.861 11.915 -14.506 1.00 85.50 79 LEU A O 1
ATOM 604 N N . GLU A 1 80 ? 1.885 13.720 -15.354 1.00 86.94 80 GLU A N 1
ATOM 605 C CA . GLU A 1 80 ? 2.137 13.101 -16.660 1.00 86.94 80 GLU A CA 1
ATOM 606 C C . GLU A 1 80 ? 3.077 11.896 -16.541 1.00 86.94 80 GLU A C 1
ATOM 608 O O . GLU A 1 80 ? 2.864 10.875 -17.193 1.00 86.94 80 GLU A O 1
ATOM 613 N N . LEU A 1 81 ? 4.088 11.965 -15.667 1.00 87.69 81 LEU A N 1
ATOM 614 C CA . LEU A 1 81 ? 4.947 10.817 -15.379 1.00 87.69 81 LEU A CA 1
ATOM 615 C C . LEU A 1 81 ? 4.146 9.647 -14.784 1.00 87.69 81 LEU A C 1
ATOM 617 O O . LEU A 1 81 ? 4.335 8.501 -15.198 1.00 87.69 81 LEU A O 1
ATOM 621 N N . CYS A 1 82 ? 3.246 9.921 -13.835 1.00 89.25 82 CYS A N 1
ATOM 622 C CA . CYS A 1 82 ? 2.340 8.916 -13.280 1.00 89.25 82 CYS A CA 1
ATOM 623 C C . CYS A 1 82 ? 1.469 8.272 -14.368 1.00 89.25 82 CYS A C 1
ATOM 625 O O . CYS A 1 82 ? 1.341 7.045 -14.381 1.00 89.25 82 CYS A O 1
ATOM 627 N N . ASP A 1 83 ? 0.925 9.059 -15.295 1.00 90.12 83 ASP A N 1
ATOM 628 C CA . ASP A 1 83 ? 0.096 8.558 -16.396 1.00 90.12 83 ASP A CA 1
ATOM 629 C C . ASP A 1 83 ? 0.896 7.695 -17.376 1.00 90.12 83 ASP A C 1
ATOM 631 O O . ASP A 1 83 ? 0.465 6.596 -17.735 1.00 90.12 83 ASP A O 1
ATOM 635 N N . VAL A 1 84 ? 2.093 8.146 -17.765 1.00 90.50 84 VAL A N 1
ATOM 636 C CA . VAL A 1 84 ? 3.010 7.398 -18.639 1.00 90.50 84 VAL A CA 1
ATOM 637 C C . VAL A 1 84 ? 3.373 6.054 -18.018 1.00 90.50 84 VAL A C 1
ATOM 639 O O . VAL A 1 84 ? 3.260 5.019 -18.678 1.00 90.50 84 VAL A O 1
ATOM 642 N N . ILE A 1 85 ? 3.784 6.049 -16.746 1.00 90.81 85 ILE A N 1
ATOM 643 C CA . ILE A 1 85 ? 4.145 4.816 -16.040 1.00 90.81 85 ILE A CA 1
ATOM 644 C C . ILE A 1 85 ? 2.924 3.906 -15.919 1.00 90.81 85 ILE A C 1
ATOM 646 O O . ILE A 1 85 ? 3.039 2.713 -16.181 1.00 90.81 85 ILE A O 1
ATOM 650 N N . THR A 1 86 ? 1.754 4.446 -15.572 1.00 93.56 86 THR A N 1
ATOM 651 C CA . THR A 1 86 ? 0.519 3.659 -15.434 1.00 93.56 86 THR A CA 1
ATOM 652 C C . THR A 1 86 ? 0.150 2.981 -16.749 1.00 93.56 86 THR A C 1
ATOM 654 O O . THR A 1 86 ? -0.043 1.764 -16.775 1.00 93.56 86 THR A O 1
ATOM 657 N N . ARG A 1 87 ? 0.133 3.736 -17.853 1.00 93.19 87 ARG A N 1
ATOM 658 C CA . ARG A 1 87 ? -0.139 3.209 -19.195 1.00 93.19 87 ARG A CA 1
ATOM 659 C C . ARG A 1 87 ? 0.883 2.153 -19.598 1.00 93.19 87 ARG A C 1
ATOM 661 O O . ARG A 1 87 ? 0.510 1.070 -20.034 1.00 93.19 87 ARG A O 1
ATOM 668 N N . TRP A 1 88 ? 2.172 2.426 -19.408 1.00 94.25 88 TRP A N 1
ATOM 669 C CA . TRP A 1 88 ? 3.213 1.457 -19.741 1.00 94.25 88 TRP A CA 1
ATOM 670 C C . TRP A 1 88 ? 3.084 0.169 -18.919 1.00 94.25 88 TRP A C 1
ATOM 672 O O . TRP A 1 88 ? 3.153 -0.922 -19.484 1.00 94.25 88 TRP A O 1
ATOM 682 N N . VAL A 1 89 ? 2.856 0.267 -17.606 1.00 93.62 89 VAL A N 1
ATOM 683 C CA . VAL A 1 89 ? 2.701 -0.908 -16.740 1.00 93.62 89 VAL A CA 1
ATOM 684 C C . VAL A 1 89 ? 1.493 -1.738 -17.172 1.00 93.62 89 VAL A C 1
ATOM 686 O O . VAL A 1 89 ? 1.630 -2.953 -17.328 1.00 93.62 89 VAL A O 1
ATOM 689 N N . LEU A 1 90 ? 0.327 -1.114 -17.342 1.00 92.88 90 LEU A N 1
ATOM 690 C CA . LEU A 1 90 ? -0.930 -1.822 -17.593 1.00 92.88 90 LEU A CA 1
ATOM 691 C C . LEU A 1 90 ? -1.040 -2.342 -19.026 1.00 92.88 90 LEU A C 1
ATOM 693 O O . LEU A 1 90 ? -1.369 -3.512 -19.223 1.00 92.88 90 LEU A O 1
ATOM 697 N N . ASP A 1 91 ? -0.732 -1.500 -20.010 1.00 93.69 91 ASP A N 1
ATOM 698 C CA . ASP A 1 91 ? -1.037 -1.793 -21.409 1.00 93.69 91 ASP A CA 1
ATOM 699 C C . ASP A 1 91 ? 0.125 -2.495 -22.115 1.00 93.69 91 ASP A C 1
ATOM 701 O O . ASP A 1 91 ? -0.108 -3.359 -22.960 1.00 93.69 91 ASP A O 1
ATOM 705 N N . ILE A 1 92 ? 1.372 -2.192 -21.741 1.00 93.88 92 ILE A N 1
ATOM 706 C CA . ILE A 1 92 ? 2.569 -2.707 -22.423 1.00 93.88 92 ILE A CA 1
ATOM 707 C C . ILE A 1 92 ? 3.219 -3.826 -21.609 1.00 93.88 92 ILE A C 1
ATOM 709 O O . ILE A 1 92 ? 3.244 -4.976 -22.050 1.00 93.88 92 ILE A O 1
ATOM 713 N N . TYR A 1 93 ? 3.735 -3.528 -20.415 1.00 94.19 93 TYR A N 1
ATOM 714 C CA . TYR A 1 93 ? 4.566 -4.460 -19.649 1.00 94.19 93 TYR A CA 1
ATOM 715 C C . TYR A 1 93 ? 3.827 -5.761 -19.316 1.00 94.19 93 TYR A C 1
ATOM 717 O O . TYR A 1 93 ? 4.332 -6.850 -19.592 1.00 94.19 93 TYR A O 1
ATOM 725 N N . HIS A 1 94 ? 2.606 -5.671 -18.778 1.00 95.44 94 HIS A N 1
ATOM 726 C CA . HIS A 1 94 ? 1.834 -6.859 -18.402 1.00 95.44 94 HIS A CA 1
ATOM 727 C C . HIS A 1 94 ? 1.307 -7.665 -19.600 1.00 95.44 94 HIS A C 1
ATOM 729 O O . HIS A 1 94 ? 0.970 -8.838 -19.422 1.00 95.44 94 HIS A O 1
ATOM 735 N N . ASN A 1 95 ? 1.285 -7.085 -20.805 1.00 96.38 95 ASN A N 1
ATOM 736 C CA . ASN A 1 95 ? 0.824 -7.742 -22.034 1.00 96.38 95 ASN A CA 1
ATOM 737 C C . ASN A 1 95 ? 1.963 -8.160 -22.979 1.00 96.38 95 ASN A C 1
ATOM 739 O O . ASN A 1 95 ? 1.699 -8.765 -24.015 1.00 96.38 95 ASN A O 1
ATOM 743 N N . THR A 1 96 ? 3.223 -7.899 -22.626 1.00 94.56 96 THR A N 1
ATOM 744 C CA . THR A 1 96 ? 4.384 -8.288 -23.438 1.00 94.56 96 THR A CA 1
ATOM 745 C C . THR A 1 96 ? 4.932 -9.649 -22.982 1.00 94.56 96 THR A C 1
ATOM 747 O O . THR A 1 96 ? 5.060 -9.879 -21.774 1.00 94.56 96 THR A O 1
ATOM 750 N N . PRO A 1 97 ? 5.271 -10.573 -23.906 1.00 94.81 97 PRO A N 1
ATOM 751 C CA . PRO A 1 97 ? 5.922 -11.842 -23.581 1.00 94.81 97 PRO A CA 1
ATOM 752 C C . PRO A 1 97 ? 7.188 -11.657 -22.741 1.00 94.81 97 PRO A C 1
ATOM 754 O O . PRO A 1 97 ? 8.067 -10.865 -23.083 1.00 94.81 97 PRO A O 1
ATOM 757 N N . HIS A 1 98 ? 7.310 -12.416 -21.652 1.00 91.00 98 HIS A N 1
ATOM 758 C CA . HIS A 1 98 ? 8.439 -12.293 -20.736 1.00 91.00 98 HIS A CA 1
ATOM 759 C C . HIS A 1 98 ? 9.314 -13.554 -20.764 1.00 91.00 98 HIS A C 1
ATOM 761 O O . HIS A 1 98 ? 8.852 -14.661 -20.484 1.00 91.00 98 HIS A O 1
ATOM 767 N N . ALA A 1 99 ? 10.618 -13.402 -21.030 1.00 89.06 99 ALA A N 1
ATOM 768 C CA . ALA A 1 99 ? 11.557 -14.532 -21.108 1.00 89.06 99 ALA A CA 1
ATOM 769 C C . ALA A 1 99 ? 11.599 -15.359 -19.807 1.00 89.06 99 ALA A C 1
ATOM 771 O O . ALA A 1 99 ? 11.592 -16.587 -19.834 1.00 89.06 99 ALA A O 1
ATOM 772 N N . GLY A 1 100 ? 11.541 -14.689 -18.649 1.00 87.81 100 GLY A N 1
ATOM 773 C CA . GLY A 1 100 ? 11.463 -15.350 -17.338 1.00 87.81 100 GLY A CA 1
ATOM 774 C C . GLY A 1 100 ? 10.150 -16.101 -17.066 1.00 87.81 100 GLY A C 1
ATOM 775 O O . GLY A 1 100 ? 10.056 -16.787 -16.056 1.00 87.81 100 GLY A O 1
ATOM 776 N N . LEU A 1 101 ? 9.152 -15.969 -17.945 1.00 92.88 101 LEU A N 1
ATOM 777 C CA . LEU A 1 101 ? 7.872 -16.682 -17.909 1.00 92.88 101 LEU A CA 1
ATOM 778 C C . LEU A 1 101 ? 7.717 -17.613 -19.125 1.00 92.88 101 LEU A C 1
ATOM 780 O O . LEU A 1 101 ? 6.603 -17.939 -19.518 1.00 92.88 101 LEU A O 1
ATOM 784 N N . LYS A 1 102 ? 8.833 -18.026 -19.748 1.00 93.19 102 LYS A N 1
ATOM 785 C CA . LYS A 1 102 ? 8.848 -18.907 -20.931 1.00 93.19 102 LYS A CA 1
ATOM 786 C C . LYS A 1 102 ? 7.988 -18.377 -22.094 1.00 93.19 102 LYS A C 1
ATOM 788 O O . LYS A 1 102 ? 7.358 -19.153 -22.801 1.00 93.19 102 LYS A O 1
ATOM 793 N N . GLY A 1 103 ? 7.956 -17.055 -22.281 1.00 93.69 103 GLY A N 1
ATOM 794 C CA . GLY A 1 103 ? 7.187 -16.403 -23.347 1.00 93.69 103 GLY A CA 1
ATOM 795 C C . GLY A 1 103 ? 5.729 -16.094 -22.991 1.00 93.69 103 GLY A C 1
ATOM 796 O O . GLY A 1 103 ? 5.041 -15.453 -23.778 1.00 93.69 103 GLY A O 1
ATOM 797 N N . GLU A 1 104 ? 5.254 -16.473 -21.802 1.00 96.56 104 GLU A N 1
ATOM 798 C CA . GLU A 1 104 ? 3.952 -16.029 -21.297 1.00 96.56 104 GLU A CA 1
ATOM 799 C C . GLU A 1 104 ? 4.004 -14.538 -20.905 1.00 96.56 104 GLU A C 1
ATOM 801 O O . GLU A 1 104 ? 5.041 -14.021 -20.469 1.00 96.56 104 GLU A O 1
ATOM 806 N N . THR A 1 105 ? 2.882 -13.829 -21.053 1.00 96.81 105 THR A N 1
ATOM 807 C CA . THR A 1 105 ? 2.748 -12.451 -20.563 1.00 96.81 105 THR A CA 1
ATOM 808 C C . THR A 1 105 ? 2.489 -12.455 -19.051 1.00 96.81 105 THR A C 1
ATOM 810 O O . THR A 1 105 ? 1.818 -13.366 -18.548 1.00 96.81 105 THR A O 1
ATOM 813 N N . PRO A 1 106 ? 2.960 -11.449 -18.290 1.00 95.75 106 PRO A N 1
ATOM 814 C CA . PRO A 1 106 ? 2.666 -11.360 -16.860 1.00 95.75 106 PRO A CA 1
ATOM 815 C C . PRO A 1 106 ? 1.164 -11.406 -16.538 1.00 95.75 106 PRO A C 1
ATOM 817 O O . PRO A 1 106 ? 0.772 -12.074 -15.583 1.00 95.75 106 PRO A O 1
ATOM 820 N N . ALA A 1 107 ? 0.312 -10.775 -17.357 1.00 96.38 107 ALA A N 1
ATOM 821 C CA . ALA A 1 107 ? -1.141 -10.805 -17.182 1.00 96.38 107 ALA A CA 1
ATOM 822 C C . ALA A 1 107 ? -1.731 -12.218 -17.327 1.00 96.38 107 ALA A C 1
ATOM 824 O O . ALA A 1 107 ? -2.591 -12.610 -16.535 1.00 96.38 107 ALA A O 1
ATOM 825 N N . ASN A 1 108 ? -1.278 -12.997 -18.314 1.00 97.06 108 ASN A N 1
ATOM 826 C CA . ASN A 1 108 ? -1.765 -14.363 -18.521 1.00 97.06 108 ASN A CA 1
ATOM 827 C C . ASN A 1 108 ? -1.259 -15.308 -17.431 1.00 97.06 108 ASN A C 1
ATOM 829 O O . ASN A 1 108 ? -2.052 -16.067 -16.871 1.00 97.06 108 ASN A O 1
ATOM 833 N N . CYS A 1 109 ? 0.016 -15.177 -17.055 1.00 96.62 109 CYS A N 1
ATOM 834 C CA . CYS A 1 109 ? 0.597 -15.915 -15.938 1.00 96.62 109 CYS A CA 1
ATOM 835 C C . CYS A 1 109 ? -0.181 -15.652 -14.642 1.00 96.62 109 CYS A C 1
ATOM 837 O O . CYS A 1 109 ? -0.570 -16.598 -13.953 1.00 96.62 109 CYS A O 1
ATOM 839 N N . TRP A 1 110 ? -0.494 -14.382 -14.353 1.00 95.06 110 TRP A N 1
ATOM 840 C CA . TRP A 1 110 ? -1.335 -14.004 -13.219 1.00 95.06 110 TRP A CA 1
ATOM 841 C C . TRP A 1 110 ? -2.707 -14.676 -13.296 1.00 95.06 110 TRP A C 1
ATOM 843 O O . TRP A 1 110 ? -3.058 -15.424 -12.391 1.00 95.06 110 TRP A O 1
ATOM 853 N N . LYS A 1 111 ? -3.461 -14.508 -14.392 1.00 95.94 111 LYS A N 1
ATOM 854 C CA . LYS A 1 111 ? -4.795 -15.126 -14.556 1.00 95.94 111 LYS A CA 1
ATOM 855 C C . LYS A 1 111 ? -4.770 -16.645 -14.350 1.00 95.94 111 LYS A C 1
ATOM 857 O O . LYS A 1 111 ? -5.638 -17.186 -13.665 1.00 95.94 111 LYS A O 1
ATOM 862 N N . ARG A 1 112 ? -3.773 -17.330 -14.915 1.00 96.56 112 ARG A N 1
ATOM 863 C CA . ARG A 1 112 ? -3.591 -18.782 -14.791 1.00 96.56 112 ARG A CA 1
ATOM 864 C C . ARG A 1 112 ? -3.323 -19.198 -13.346 1.00 96.56 112 ARG A C 1
ATOM 866 O O . ARG A 1 112 ? -3.960 -20.130 -12.861 1.00 96.56 112 ARG A O 1
ATOM 873 N N . LEU A 1 113 ? -2.407 -18.516 -12.658 1.00 95.69 113 LEU A N 1
ATOM 874 C CA . LEU A 1 113 ? -2.055 -18.830 -11.270 1.00 95.69 113 LEU A CA 1
ATOM 875 C C . LEU A 1 113 ? -3.181 -18.474 -10.298 1.00 95.69 113 LEU A C 1
ATOM 877 O O . LEU A 1 113 ? -3.472 -19.266 -9.411 1.00 95.69 113 LEU A O 1
ATOM 881 N N . VAL A 1 114 ? -3.876 -17.356 -10.507 1.00 95.62 114 VAL A N 1
ATOM 882 C CA . VAL A 1 114 ? -5.068 -16.993 -9.728 1.00 95.62 114 VAL A CA 1
ATOM 883 C C . VAL A 1 114 ? -6.159 -18.049 -9.869 1.00 95.62 114 VAL A C 1
ATOM 885 O O . VAL A 1 114 ? -6.776 -18.421 -8.877 1.00 95.62 114 VAL A O 1
ATOM 888 N N . LYS A 1 115 ? -6.381 -18.584 -11.074 1.00 95.31 115 LYS A N 1
ATOM 889 C CA . LYS A 1 115 ? -7.346 -19.673 -11.278 1.00 95.31 115 LYS A CA 1
ATOM 890 C C . LYS A 1 115 ? -6.935 -20.964 -10.559 1.00 95.31 115 LYS A C 1
ATOM 892 O O . LYS A 1 115 ? -7.805 -21.697 -10.106 1.00 95.31 115 LYS A O 1
ATOM 897 N N . ALA A 1 116 ? -5.636 -21.249 -10.477 1.00 96.00 116 ALA A N 1
ATOM 898 C CA . ALA A 1 116 ? -5.119 -22.473 -9.869 1.00 96.00 116 ALA A CA 1
ATOM 899 C C . ALA A 1 116 ? -5.022 -22.407 -8.334 1.00 96.00 116 ALA A C 1
ATOM 901 O O . ALA A 1 116 ? -5.280 -23.405 -7.670 1.00 96.00 116 ALA A O 1
ATOM 902 N N . TYR A 1 117 ? -4.653 -21.251 -7.778 1.00 95.44 117 TYR A N 1
ATOM 903 C CA . TYR A 1 117 ? -4.291 -21.102 -6.361 1.00 95.44 117 TYR A CA 1
ATOM 904 C C . TYR A 1 117 ? -5.148 -20.082 -5.601 1.00 95.44 117 TYR A C 1
ATOM 906 O O . TYR A 1 117 ? -5.048 -19.985 -4.380 1.00 95.44 117 TYR A O 1
ATOM 914 N N . GLY A 1 118 ? -5.994 -19.319 -6.295 1.00 92.62 118 GLY A N 1
ATOM 915 C CA . GLY A 1 118 ? -6.730 -18.203 -5.710 1.00 92.62 118 GLY A CA 1
ATOM 916 C C . GLY A 1 118 ? -5.844 -16.988 -5.419 1.00 92.62 118 GLY A C 1
ATOM 917 O O . GLY A 1 118 ? -4.675 -16.920 -5.802 1.00 92.62 118 GLY A O 1
ATOM 918 N N . VAL A 1 119 ? -6.432 -15.990 -4.758 1.00 89.75 119 VAL A N 1
ATOM 919 C CA . VAL A 1 119 ? -5.754 -14.769 -4.298 1.00 89.75 119 VAL A CA 1
ATOM 920 C C . VAL A 1 119 ? -6.261 -14.436 -2.906 1.00 89.75 119 VAL A C 1
ATOM 922 O O . VAL A 1 119 ? -7.457 -14.537 -2.640 1.00 89.75 119 VAL A O 1
ATOM 925 N N . ILE A 1 120 ? -5.360 -13.990 -2.034 1.00 85.50 120 ILE A N 1
ATOM 926 C CA . ILE A 1 120 ? -5.742 -13.393 -0.755 1.00 85.50 120 ILE A CA 1
ATOM 927 C C . ILE A 1 120 ? -6.335 -12.008 -1.055 1.00 85.50 120 ILE A C 1
ATOM 929 O O . ILE A 1 120 ? -5.620 -11.154 -1.592 1.00 85.50 120 ILE A O 1
ATOM 933 N N . PRO A 1 121 ? -7.625 -11.760 -0.762 1.00 85.31 121 PRO A N 1
ATOM 934 C CA . PRO A 1 121 ? -8.243 -10.478 -1.059 1.00 85.31 121 PRO A CA 1
ATOM 935 C C . PRO A 1 121 ? -7.563 -9.361 -0.268 1.00 85.31 121 PRO A C 1
ATOM 937 O O . PRO A 1 121 ? -7.084 -9.556 0.851 1.00 85.31 121 PRO A O 1
ATOM 940 N N . ALA A 1 122 ? -7.546 -8.160 -0.846 1.00 86.75 122 ALA A N 1
ATOM 941 C CA . ALA A 1 122 ? -7.042 -6.995 -0.138 1.00 86.75 122 ALA A CA 1
ATOM 942 C C . ALA A 1 122 ? -7.842 -6.778 1.165 1.00 86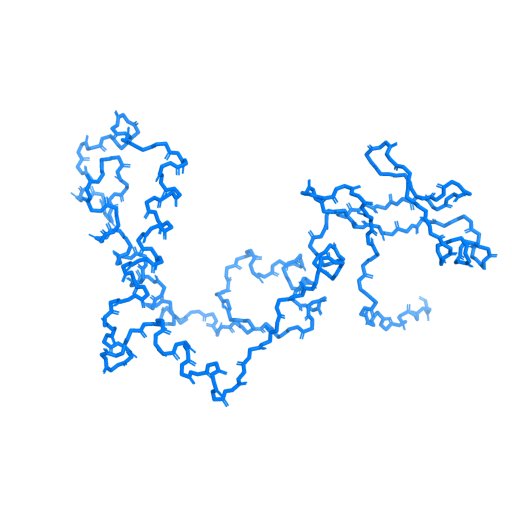.75 122 ALA A C 1
ATOM 944 O O . ALA A 1 122 ? -9.068 -6.930 1.152 1.00 86.75 122 ALA A O 1
ATOM 945 N N . PRO A 1 123 ? -7.187 -6.372 2.270 1.00 88.81 123 PRO A N 1
ATOM 946 C CA . PRO A 1 123 ? -7.880 -6.079 3.520 1.00 88.81 123 PRO A CA 1
ATOM 947 C C . PRO A 1 123 ? -8.944 -5.005 3.295 1.00 88.81 123 PRO A C 1
ATOM 949 O O . PRO A 1 123 ? -8.726 -4.069 2.520 1.00 88.81 123 PRO A O 1
ATOM 952 N N . ASP A 1 124 ? -10.080 -5.109 3.980 1.00 90.75 124 ASP A N 1
ATOM 953 C CA . ASP A 1 124 ? -11.170 -4.140 3.877 1.00 90.75 124 ASP A CA 1
ATOM 954 C C . ASP A 1 124 ? -10.762 -2.741 4.395 1.00 90.75 124 ASP A C 1
ATOM 956 O O . ASP A 1 124 ? -9.687 -2.531 4.966 1.00 90.75 124 ASP A O 1
ATOM 960 N N . ARG A 1 125 ? -11.624 -1.737 4.188 1.00 90.69 125 ARG A N 1
ATOM 961 C CA . ARG A 1 125 ? -11.337 -0.341 4.571 1.00 90.69 125 ARG A CA 1
ATOM 962 C C . ARG A 1 125 ? -11.102 -0.166 6.077 1.00 90.69 125 ARG A C 1
ATOM 964 O O . ARG A 1 125 ? -10.280 0.673 6.449 1.00 90.69 125 ARG A O 1
ATOM 971 N N . HIS A 1 126 ? -11.788 -0.920 6.935 1.00 89.62 126 HIS A N 1
ATOM 972 C CA . HIS A 1 126 ? -11.614 -0.854 8.387 1.00 89.62 126 HIS A CA 1
ATOM 973 C C . HIS A 1 126 ? -10.287 -1.480 8.799 1.00 89.62 126 HIS A C 1
ATOM 975 O O . HIS A 1 126 ? -9.524 -0.835 9.521 1.00 89.62 126 HIS A O 1
ATOM 981 N N . ARG A 1 127 ? -9.952 -2.665 8.272 1.00 89.62 127 ARG A N 1
ATOM 982 C CA . ARG A 1 127 ? -8.657 -3.305 8.537 1.00 89.62 127 ARG A CA 1
ATOM 983 C C . ARG A 1 127 ? -7.497 -2.450 8.026 1.00 89.62 127 ARG A C 1
ATOM 985 O O . ARG A 1 127 ? -6.568 -2.180 8.781 1.00 89.62 127 ARG A O 1
ATOM 992 N N . ARG A 1 128 ? -7.583 -1.894 6.811 1.00 90.75 128 ARG A N 1
ATOM 993 C CA . ARG A 1 128 ? -6.570 -0.946 6.297 1.00 90.75 128 ARG A CA 1
ATOM 994 C C . ARG A 1 128 ? -6.390 0.268 7.205 1.00 90.75 128 ARG A C 1
ATOM 996 O O . ARG A 1 128 ? -5.257 0.660 7.467 1.00 90.75 128 ARG A O 1
ATOM 1003 N N . ARG A 1 129 ? -7.483 0.850 7.709 1.00 93.12 129 ARG A N 1
ATOM 1004 C CA . ARG A 1 129 ? -7.439 1.982 8.649 1.00 93.12 129 ARG A CA 1
ATOM 1005 C C . ARG A 1 129 ? -6.778 1.593 9.969 1.00 93.12 129 ARG A C 1
ATOM 1007 O O . ARG A 1 129 ? -5.941 2.343 10.456 1.00 93.12 129 ARG A O 1
ATOM 1014 N N . ALA A 1 130 ? -7.125 0.436 10.524 1.00 91.25 130 ALA A N 1
ATOM 1015 C CA . ALA A 1 130 ? -6.556 -0.062 11.773 1.00 91.25 130 ALA A CA 1
ATOM 1016 C C . ALA A 1 130 ? -5.037 -0.300 11.670 1.00 91.25 130 ALA A C 1
ATOM 1018 O O . ALA A 1 130 ? -4.294 0.047 12.586 1.00 91.25 130 ALA A O 1
ATOM 1019 N N . VAL A 1 131 ? -4.566 -0.828 10.537 1.00 90.06 131 VAL A N 1
ATOM 1020 C CA . VAL A 1 131 ? -3.138 -1.094 10.300 1.00 90.06 131 VAL A CA 1
ATOM 1021 C C . VAL A 1 131 ? -2.375 0.192 9.955 1.00 90.06 131 VAL A C 1
ATOM 1023 O O . VAL A 1 131 ? -1.428 0.578 10.648 1.00 90.06 131 VAL A O 1
ATOM 1026 N N . PHE A 1 132 ? -2.792 0.878 8.887 1.00 89.81 132 PHE A N 1
ATOM 1027 C CA . PHE A 1 132 ? -2.015 1.942 8.239 1.00 89.81 132 PHE A CA 1
ATOM 1028 C C . PHE A 1 132 ? -2.423 3.360 8.639 1.00 89.81 132 PHE A C 1
ATOM 1030 O O . PHE A 1 132 ? -1.731 4.314 8.281 1.00 89.81 132 PHE A O 1
ATOM 1037 N N . GLY A 1 133 ? -3.533 3.519 9.361 1.00 91.19 133 GLY A N 1
ATOM 1038 C CA . GLY A 1 133 ? -4.035 4.829 9.753 1.00 91.19 133 GLY A CA 1
ATOM 1039 C C . GLY A 1 133 ? -3.049 5.604 10.624 1.00 91.19 133 GLY A C 1
ATOM 1040 O O . GLY A 1 133 ? -2.257 5.029 11.382 1.00 91.19 133 GLY A O 1
ATOM 1041 N N . VAL A 1 134 ? -3.134 6.930 10.529 1.00 91.00 134 VAL A N 1
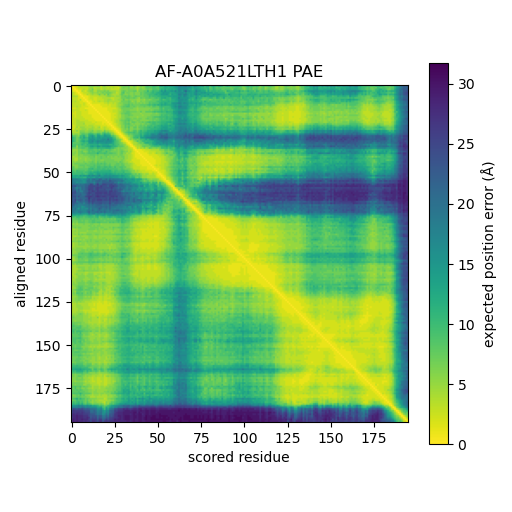ATOM 1042 C CA . VAL A 1 134 ? -2.386 7.869 11.367 1.00 91.00 134 VAL A CA 1
ATOM 1043 C C . VAL A 1 134 ? -2.748 7.610 12.822 1.00 91.00 134 VAL A C 1
ATOM 1045 O O . VAL A 1 134 ? -3.930 7.589 13.174 1.00 91.00 134 VAL A O 1
ATOM 1048 N N . LYS A 1 135 ? -1.726 7.392 13.651 1.00 91.12 135 LYS A N 1
ATOM 1049 C CA . LYS A 1 135 ? -1.896 7.073 15.069 1.00 91.12 135 LYS A CA 1
ATOM 1050 C C . LYS A 1 135 ? -2.136 8.335 15.878 1.00 91.12 135 LYS A C 1
ATOM 1052 O O . LYS A 1 135 ? -1.453 9.337 15.678 1.00 91.12 135 LYS A O 1
ATOM 1057 N N . ALA A 1 136 ? -3.057 8.264 16.827 1.00 91.50 136 ALA A N 1
ATOM 1058 C CA . ALA A 1 136 ? -3.266 9.318 17.802 1.00 91.50 136 ALA A CA 1
ATOM 1059 C C . ALA A 1 136 ? -3.783 8.738 19.118 1.00 91.50 136 ALA A C 1
ATOM 1061 O O . ALA A 1 136 ? -4.726 7.956 19.118 1.00 91.50 136 ALA A O 1
ATOM 1062 N N . ASN A 1 137 ? -3.221 9.177 20.241 1.00 94.06 137 ASN A N 1
ATOM 1063 C CA . ASN A 1 137 ? -3.773 8.876 21.560 1.00 94.06 137 ASN A CA 1
ATOM 1064 C C . ASN A 1 137 ? -4.845 9.908 21.900 1.00 94.06 137 ASN A C 1
ATOM 1066 O O . ASN A 1 137 ? -4.589 11.116 21.837 1.00 94.06 137 ASN A O 1
ATOM 1070 N N . ARG A 1 138 ? -6.060 9.457 22.209 1.00 93.56 138 ARG A N 1
ATOM 1071 C CA . ARG A 1 138 ? -7.197 10.331 22.508 1.00 93.56 138 ARG A CA 1
ATOM 1072 C C . ARG A 1 138 ? -7.987 9.819 23.700 1.00 93.56 138 ARG A C 1
ATOM 1074 O O . ARG A 1 138 ? -8.205 8.622 23.839 1.00 93.56 138 ARG A O 1
ATOM 1081 N N . CYS A 1 139 ? -8.436 10.751 24.533 1.00 93.25 139 CYS A N 1
ATOM 1082 C CA . CYS A 1 139 ? -9.315 10.441 25.650 1.00 93.25 139 CYS A CA 1
ATOM 1083 C C . CYS A 1 139 ? -10.711 10.060 25.140 1.00 93.25 139 CYS A C 1
ATOM 1085 O O . CYS A 1 139 ? -11.273 10.735 24.268 1.00 93.25 139 CYS A O 1
ATOM 1087 N N . LEU A 1 140 ? -11.251 8.974 25.686 1.00 93.94 140 LEU A N 1
ATOM 1088 C CA . LEU A 1 140 ? -12.621 8.543 25.482 1.00 93.94 140 LEU A CA 1
ATOM 1089 C C . LEU A 1 140 ? -13.543 9.276 26.460 1.00 93.94 140 LEU A C 1
ATOM 1091 O O . LEU A 1 140 ? -13.469 9.082 27.667 1.00 93.94 140 LEU A O 1
ATOM 1095 N N . THR A 1 141 ? -14.438 10.092 25.910 1.00 92.19 141 THR A N 1
ATOM 1096 C CA . THR A 1 141 ? -15.388 10.927 26.662 1.00 92.19 141 THR A CA 1
ATOM 1097 C C . THR A 1 141 ? -16.838 10.463 26.426 1.00 92.19 141 THR A C 1
ATOM 1099 O O . THR A 1 141 ? -17.078 9.627 25.544 1.00 92.19 141 THR A O 1
ATOM 1102 N N . PRO A 1 142 ? -17.853 11.024 27.119 1.00 91.19 142 PRO A N 1
ATOM 1103 C CA . PRO A 1 142 ? -19.261 10.766 26.791 1.00 91.19 142 PRO A CA 1
ATOM 1104 C C . PRO A 1 142 ? -19.627 11.077 25.331 1.00 91.19 142 PRO A C 1
ATOM 1106 O O . PRO A 1 142 ? -20.469 10.405 24.743 1.00 91.19 142 PRO A O 1
ATOM 1109 N N . LYS A 1 143 ? -18.962 12.070 24.719 1.00 91.94 143 LYS A N 1
ATOM 1110 C CA . LYS A 1 143 ? -19.136 12.431 23.299 1.00 91.94 143 LYS A CA 1
ATOM 1111 C C . LYS A 1 143 ? -18.330 11.528 22.349 1.00 91.94 143 LYS A C 1
ATOM 1113 O O . LYS A 1 143 ? -18.274 11.800 21.153 1.00 91.94 143 LYS A O 1
ATOM 1118 N N . GLY A 1 144 ? -17.676 10.489 22.871 1.00 92.88 144 GLY A N 1
ATOM 1119 C CA . GLY A 1 144 ? -16.764 9.620 22.135 1.00 92.88 144 GLY A CA 1
ATOM 1120 C C . GLY A 1 144 ? -15.335 10.165 22.098 1.00 92.88 144 GLY A C 1
ATOM 1121 O O . GLY A 1 144 ? -14.881 10.832 23.034 1.00 92.88 144 GLY A O 1
ATOM 1122 N N . VAL A 1 145 ? -14.622 9.871 21.013 1.00 94.25 145 VAL A N 1
ATOM 1123 C CA . VAL A 1 145 ? -13.236 10.299 20.778 1.00 94.25 145 VAL A CA 1
ATOM 1124 C C . VAL A 1 145 ? -13.209 11.475 19.806 1.00 94.25 145 VAL A C 1
ATOM 1126 O O . VAL A 1 145 ? -13.880 11.445 18.779 1.00 94.25 145 VAL A O 1
ATOM 1129 N N . ARG A 1 146 ? -12.404 12.504 20.097 1.00 94.44 146 ARG A N 1
ATOM 1130 C CA . ARG A 1 146 ? -12.224 13.660 19.206 1.00 94.44 146 ARG A CA 1
ATOM 1131 C C . ARG A 1 146 ? -10.929 13.563 18.398 1.00 94.44 146 ARG A C 1
ATOM 1133 O O . ARG A 1 146 ? -9.847 13.461 18.977 1.00 94.44 146 ARG A O 1
ATOM 1140 N N . MET A 1 147 ? -11.007 13.679 17.074 1.00 91.38 147 MET A N 1
ATOM 1141 C CA . MET A 1 147 ? -9.838 13.709 16.190 1.00 91.38 147 MET A CA 1
ATOM 1142 C C . MET A 1 147 ? -10.060 14.675 15.023 1.00 91.38 147 MET A C 1
ATOM 1144 O O . MET A 1 147 ? -11.098 14.628 14.377 1.00 91.38 147 MET A O 1
ATOM 1148 N N . LEU A 1 148 ? -9.091 15.569 14.780 1.00 90.44 148 LEU A N 1
ATOM 1149 C CA . LEU A 1 148 ? -9.189 16.648 13.780 1.00 90.44 148 LEU A CA 1
ATOM 1150 C C . LEU A 1 148 ? -10.483 17.481 13.906 1.00 90.44 148 LEU A C 1
ATOM 1152 O O . LEU A 1 148 ? -11.113 17.825 12.917 1.00 90.44 148 LEU A O 1
ATOM 1156 N N . GLY A 1 149 ? -10.913 17.756 15.142 1.00 90.75 149 GLY A N 1
ATOM 1157 C CA . GLY A 1 149 ? -12.149 18.500 15.425 1.00 90.75 149 GLY A CA 1
ATOM 1158 C C . GLY A 1 149 ? -13.444 17.684 15.319 1.00 90.75 149 GLY A C 1
ATOM 1159 O O . GLY A 1 149 ? -14.468 18.130 15.823 1.00 90.75 149 GLY A O 1
ATOM 1160 N N . LEU A 1 150 ? -13.400 16.472 14.760 1.00 93.12 150 LEU A N 1
ATOM 1161 C CA . LEU A 1 150 ? -14.560 15.594 14.600 1.00 93.12 150 LEU A CA 1
ATOM 1162 C C . LEU A 1 150 ? -14.719 14.653 15.797 1.00 93.12 150 LEU A C 1
ATOM 1164 O O . LEU A 1 150 ? -13.729 14.163 16.348 1.00 93.12 150 LEU A O 1
ATOM 1168 N N . HIS A 1 151 ? -15.966 14.397 16.190 1.00 94.12 151 HIS A N 1
ATOM 1169 C CA . HIS A 1 151 ? -16.317 13.446 17.241 1.00 94.12 151 HIS A CA 1
ATOM 1170 C C . HIS A 1 151 ? -16.739 12.112 16.631 1.00 94.12 151 HIS A C 1
ATOM 1172 O O . HIS A 1 151 ? -17.638 12.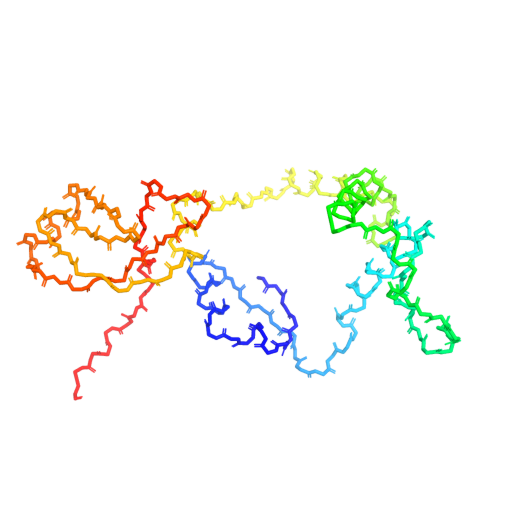061 15.798 1.00 94.12 151 HIS A O 1
ATOM 1178 N N . TYR A 1 152 ? -16.116 11.036 17.094 1.00 94.50 152 TYR A N 1
ATOM 1179 C CA . TYR A 1 152 ? -16.415 9.676 16.677 1.00 94.50 152 TYR A CA 1
ATOM 1180 C C . TYR A 1 152 ? -16.969 8.906 17.858 1.00 94.50 152 TYR A C 1
ATOM 1182 O O . TYR A 1 152 ? -16.348 8.852 18.924 1.00 94.50 152 TYR A O 1
ATOM 1190 N N . ASN A 1 153 ? -18.133 8.300 17.660 1.00 93.88 153 ASN A N 1
ATOM 1191 C CA . ASN A 1 153 ? -18.809 7.556 18.701 1.00 93.88 153 ASN A CA 1
ATOM 1192 C C . ASN A 1 153 ? -19.449 6.289 18.137 1.00 93.88 153 ASN A C 1
ATOM 1194 O O . ASN A 1 153 ? -19.866 6.258 16.983 1.00 93.88 153 ASN A O 1
ATOM 1198 N N . SER A 1 154 ? -19.532 5.256 18.966 1.00 92.88 154 SER A N 1
ATOM 1199 C CA . SER A 1 154 ? -20.245 4.022 18.652 1.00 92.88 154 SER A CA 1
ATOM 1200 C C . SER A 1 154 ? -20.816 3.419 19.931 1.00 92.88 154 SER A C 1
ATOM 1202 O O . SER A 1 154 ? -20.399 3.770 21.043 1.00 92.88 154 SER A O 1
ATOM 1204 N N . ARG A 1 155 ? -21.774 2.502 19.785 1.00 93.25 155 ARG A N 1
ATOM 1205 C CA . ARG A 1 155 ? -22.368 1.805 20.928 1.00 93.25 155 ARG A CA 1
ATOM 1206 C C . ARG A 1 155 ? -21.307 1.021 21.701 1.00 93.25 155 ARG A C 1
ATOM 1208 O O . ARG A 1 155 ? -21.239 1.122 22.923 1.00 93.25 155 ARG A O 1
ATOM 1215 N N . GLU A 1 156 ? -20.447 0.313 20.983 1.00 90.69 156 GLU A N 1
ATOM 1216 C CA . GLU A 1 156 ? -19.365 -0.515 21.520 1.00 90.69 156 GLU A CA 1
ATOM 1217 C C . GLU A 1 156 ? -18.354 0.342 22.289 1.00 90.69 156 GLU A C 1
ATOM 1219 O O . GLU A 1 156 ? -17.902 -0.035 23.371 1.00 90.69 156 GLU A O 1
ATOM 1224 N N . LEU A 1 157 ? -18.036 1.529 21.763 1.00 90.44 157 LEU A N 1
ATOM 1225 C CA . LEU A 1 157 ? -17.125 2.472 22.402 1.00 90.44 157 LEU A CA 1
ATOM 1226 C C . LEU A 1 157 ? -17.703 3.002 23.725 1.00 90.44 157 LEU A C 1
ATOM 1228 O O . LEU A 1 157 ? -16.989 3.085 24.723 1.00 90.44 157 LEU A O 1
ATOM 1232 N N . GLN A 1 158 ? -19.006 3.293 23.775 1.00 92.62 158 GLN A N 1
ATOM 1233 C CA . GLN A 1 158 ? -19.673 3.707 25.016 1.00 92.62 158 GLN A CA 1
ATOM 1234 C C . GLN A 1 158 ? -19.829 2.556 26.017 1.00 92.62 158 GLN A C 1
ATOM 1236 O O . GLN A 1 158 ? -19.677 2.764 27.218 1.00 92.62 158 GLN A O 1
ATOM 1241 N N . GLU A 1 159 ? -20.081 1.331 25.557 1.00 93.12 159 GLU A N 1
ATOM 1242 C CA . GLU A 1 159 ? -20.075 0.135 26.409 1.00 93.12 159 GLU A CA 1
ATOM 1243 C C . GLU A 1 159 ? -18.691 -0.147 27.000 1.00 93.12 159 GLU A C 1
ATOM 1245 O O . GLU A 1 159 ? -18.575 -0.597 28.141 1.00 93.12 159 GLU A O 1
ATOM 1250 N N . PHE A 1 160 ? -17.630 0.112 26.237 1.00 90.50 160 PHE A N 1
ATOM 1251 C CA . PHE A 1 160 ? -16.262 0.033 26.728 1.00 90.50 160 PHE A CA 1
ATOM 1252 C C . PHE A 1 160 ? -15.981 1.122 27.772 1.00 90.50 160 PHE A C 1
ATOM 1254 O O . PHE A 1 160 ? -15.468 0.808 28.847 1.00 90.50 160 PHE A O 1
ATOM 1261 N N . ARG A 1 161 ? -16.396 2.369 27.515 1.00 92.00 161 ARG A N 1
ATOM 1262 C CA . ARG A 1 161 ? -16.297 3.476 28.479 1.00 92.00 161 ARG A CA 1
ATOM 1263 C C . ARG A 1 161 ? -17.023 3.168 29.786 1.00 92.00 161 ARG A C 1
ATOM 1265 O O . ARG A 1 161 ? -16.453 3.337 30.851 1.00 92.00 161 ARG A O 1
ATOM 1272 N N . ARG A 1 162 ? -18.263 2.667 29.730 1.00 92.56 162 ARG A N 1
ATOM 1273 C CA . ARG A 1 162 ? -19.043 2.324 30.935 1.00 92.56 162 ARG A CA 1
ATOM 1274 C C . ARG A 1 162 ? -18.329 1.324 31.847 1.00 92.56 162 ARG A C 1
ATOM 1276 O O . ARG A 1 162 ? -18.508 1.387 33.054 1.00 92.56 162 ARG A O 1
ATOM 1283 N N . ARG A 1 163 ? -17.534 0.419 31.272 1.00 92.69 163 ARG A N 1
ATOM 1284 C CA . ARG A 1 163 ? -16.774 -0.594 32.017 1.00 92.69 163 ARG A CA 1
ATOM 1285 C C . ARG A 1 163 ? -15.441 -0.087 32.566 1.00 92.69 163 ARG A C 1
ATOM 1287 O O . ARG A 1 163 ? -15.008 -0.581 33.595 1.00 92.69 163 ARG A O 1
ATOM 1294 N N . ASN A 1 164 ? -14.788 0.849 31.877 1.00 89.88 164 ASN A N 1
ATOM 1295 C CA . ASN A 1 164 ? -13.403 1.246 32.170 1.00 89.88 164 ASN A CA 1
ATOM 1296 C C . ASN A 1 164 ? -13.259 2.708 32.628 1.00 89.88 164 ASN A C 1
ATOM 1298 O O . ASN A 1 164 ? -12.165 3.126 32.987 1.00 89.88 164 ASN A O 1
ATOM 1302 N N . GLY A 1 165 ? -14.339 3.488 32.603 1.00 89.38 165 GLY A N 1
ATOM 1303 C CA . GLY A 1 165 ? -14.305 4.931 32.813 1.00 89.38 165 GLY A CA 1
ATOM 1304 C C . GLY A 1 165 ? -13.730 5.697 31.619 1.00 89.38 165 GLY A C 1
ATOM 1305 O O . GLY A 1 165 ? -13.695 5.213 30.481 1.00 89.38 165 GLY A O 1
ATOM 1306 N N . ASP A 1 166 ? -13.296 6.924 31.892 1.00 89.00 166 ASP A N 1
ATOM 1307 C CA . ASP A 1 166 ? -12.650 7.792 30.912 1.00 89.00 166 ASP A CA 1
ATOM 1308 C C . ASP A 1 166 ? -11.183 7.373 30.770 1.00 89.00 166 ASP A C 1
ATOM 1310 O O . ASP A 1 166 ? -10.370 7.561 31.673 1.00 89.00 166 ASP A O 1
ATOM 1314 N N . VAL A 1 167 ? -10.846 6.773 29.629 1.00 90.81 167 VAL A N 1
ATOM 1315 C CA . VAL A 1 167 ? -9.512 6.221 29.360 1.00 90.81 167 VAL A CA 1
ATOM 1316 C C . VAL A 1 167 ? -8.933 6.775 28.069 1.00 90.81 167 VAL A C 1
ATOM 1318 O O . VAL A 1 167 ? -9.655 7.116 27.131 1.00 90.81 167 VAL A O 1
ATOM 1321 N N . THR A 1 168 ? -7.607 6.850 27.999 1.00 92.00 168 THR A N 1
ATOM 1322 C CA . THR A 1 168 ? -6.914 7.211 26.759 1.00 92.00 168 THR A CA 1
ATOM 1323 C C . THR A 1 168 ? -6.747 5.980 25.881 1.00 92.00 168 THR A C 1
ATOM 1325 O O . THR A 1 168 ? -6.229 4.959 26.325 1.00 92.00 168 THR A O 1
ATOM 1328 N N . LEU A 1 169 ? -7.174 6.088 24.624 1.00 91.19 169 LEU A N 1
ATOM 1329 C CA . LEU A 1 169 ? -7.097 5.031 23.623 1.00 91.19 169 LEU A CA 1
ATOM 1330 C C . LEU A 1 169 ? -6.220 5.463 22.451 1.00 91.19 169 LEU A C 1
ATOM 1332 O O . LEU A 1 169 ? -6.291 6.611 22.004 1.00 91.19 169 LEU A O 1
ATOM 1336 N N . GLU A 1 170 ? -5.443 4.526 21.911 1.00 92.00 170 GLU A N 1
ATOM 1337 C CA . GLU A 1 170 ? -4.851 4.696 20.586 1.00 92.00 170 GLU A CA 1
ATOM 1338 C C . GLU A 1 170 ? -5.957 4.530 19.536 1.00 92.00 170 GLU A C 1
ATOM 1340 O O . GLU A 1 170 ? -6.609 3.488 19.450 1.00 92.00 170 GLU A O 1
ATOM 1345 N N . VAL A 1 171 ? -6.152 5.559 18.717 1.00 93.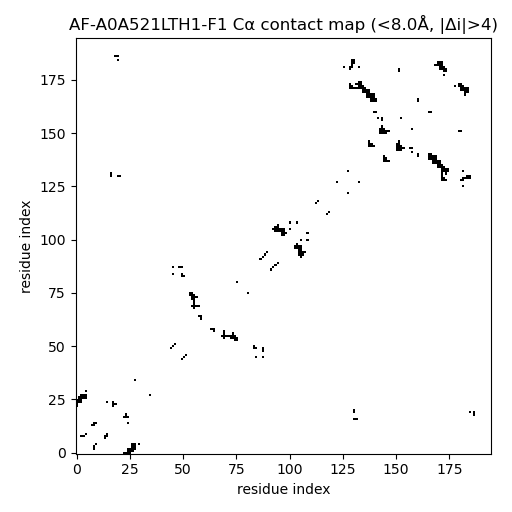19 171 VAL A N 1
ATOM 1346 C CA . VAL A 1 171 ? -7.055 5.546 17.567 1.00 93.19 171 VAL A CA 1
ATOM 1347 C C . VAL A 1 171 ? -6.286 5.755 16.270 1.00 93.19 171 VAL A C 1
ATOM 1349 O O . VAL A 1 171 ? -5.204 6.348 16.239 1.00 93.19 171 VAL A O 1
ATOM 1352 N N . ARG A 1 172 ? -6.860 5.244 15.184 1.00 93.31 172 ARG A N 1
ATOM 1353 C CA . ARG A 1 172 ? -6.305 5.268 13.834 1.00 93.31 172 ARG A CA 1
ATOM 1354 C C . ARG A 1 172 ? -7.262 5.953 12.875 1.00 93.31 172 ARG A C 1
ATOM 1356 O O . ARG A 1 172 ? -8.437 5.595 12.802 1.00 93.31 172 ARG A O 1
ATOM 1363 N N . LEU A 1 173 ? -6.744 6.894 12.096 1.00 93.25 173 LEU A N 1
ATOM 1364 C CA . LEU A 1 173 ? -7.509 7.633 11.093 1.00 93.25 173 LEU A CA 1
ATOM 1365 C C . LEU A 1 173 ? -6.903 7.437 9.709 1.00 93.25 173 LEU A C 1
ATOM 1367 O O . LEU A 1 173 ? -5.687 7.512 9.540 1.00 93.25 173 LEU A O 1
ATOM 1371 N N . ASN A 1 174 ? -7.750 7.216 8.711 1.00 92.69 174 ASN A N 1
ATOM 1372 C CA . ASN A 1 174 ? -7.317 7.244 7.323 1.00 92.69 174 ASN A CA 1
ATOM 1373 C C . ASN A 1 174 ? -7.370 8.696 6.828 1.00 92.69 174 ASN A C 1
ATOM 1375 O O . ASN A 1 174 ? -8.435 9.302 6.839 1.00 92.69 174 ASN A O 1
ATOM 1379 N N . HIS A 1 175 ? -6.249 9.255 6.372 1.00 86.19 175 HIS A N 1
ATOM 1380 C CA . HIS A 1 175 ? -6.221 10.638 5.879 1.00 86.19 175 HIS A CA 1
ATOM 1381 C C . HIS A 1 175 ? -7.055 10.839 4.601 1.00 86.19 175 HIS A C 1
ATOM 1383 O O . HIS A 1 175 ? -7.463 11.958 4.319 1.00 86.19 175 HIS A O 1
ATOM 1389 N N . MET A 1 176 ? -7.338 9.765 3.855 1.00 87.50 176 MET A N 1
ATOM 1390 C CA . MET A 1 176 ? -8.222 9.796 2.682 1.00 87.50 176 MET A CA 1
ATOM 1391 C C . MET A 1 176 ? -9.696 9.541 3.027 1.00 87.50 176 MET A C 1
ATOM 1393 O O . MET A 1 176 ? -10.541 9.567 2.139 1.00 87.50 176 MET A O 1
ATOM 1397 N N . ASP A 1 177 ? -10.013 9.222 4.285 1.00 89.06 177 ASP A N 1
ATOM 1398 C CA . ASP A 1 177 ? -11.374 8.930 4.737 1.00 89.06 177 ASP A CA 1
ATOM 1399 C C . ASP A 1 177 ? -11.528 9.277 6.224 1.00 89.06 177 ASP A C 1
ATOM 1401 O O . ASP A 1 177 ? -11.231 8.471 7.114 1.00 89.06 177 ASP A O 1
ATOM 1405 N N . LEU A 1 178 ? -12.040 10.482 6.468 1.00 91.31 178 LEU A N 1
ATOM 1406 C CA . LEU A 1 178 ? -12.315 11.021 7.798 1.00 91.31 178 LEU A CA 1
ATOM 1407 C C . LEU A 1 178 ? -13.662 10.555 8.371 1.00 91.31 178 LEU A C 1
ATOM 1409 O O . LEU A 1 178 ? -14.026 10.974 9.459 1.00 91.31 178 LEU A O 1
ATOM 1413 N N . GLY A 1 179 ? -14.428 9.710 7.674 1.00 91.56 179 GLY A N 1
ATOM 1414 C CA . GLY A 1 179 ? -15.756 9.301 8.141 1.00 91.56 179 GLY A CA 1
ATOM 1415 C C . GLY A 1 179 ? -15.720 8.356 9.344 1.00 91.56 179 GLY A C 1
ATOM 1416 O O . GLY A 1 179 ? -16.704 8.235 10.065 1.00 91.56 179 GLY A O 1
ATOM 1417 N N . HIS A 1 180 ? -14.589 7.684 9.580 1.00 91.88 180 HIS A N 1
ATOM 1418 C CA . HIS A 1 180 ? -14.455 6.715 10.666 1.00 91.88 180 HIS A CA 1
ATOM 1419 C C . HIS A 1 180 ? -13.062 6.748 11.301 1.00 91.8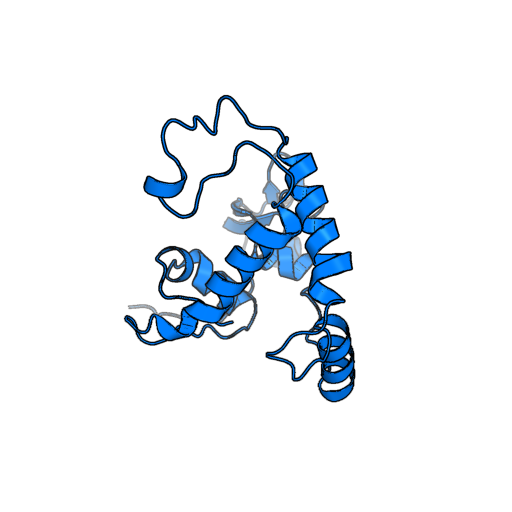8 180 HIS A C 1
ATOM 1421 O O . HIS A 1 180 ? -12.056 7.021 10.640 1.00 91.88 180 HIS A O 1
ATOM 1427 N N . VAL A 1 181 ? -12.996 6.333 12.564 1.00 92.62 181 VAL A N 1
ATOM 1428 C CA . VAL A 1 181 ? -11.753 5.971 13.257 1.00 92.62 181 VAL A CA 1
ATOM 1429 C C . VAL A 1 181 ? -11.742 4.477 13.552 1.00 92.62 181 VAL A C 1
ATOM 1431 O O . VAL A 1 181 ? -12.788 3.861 13.736 1.00 92.62 181 VAL A O 1
ATOM 1434 N N . GLY A 1 182 ? -10.554 3.885 13.560 1.00 90.25 182 GLY A N 1
ATOM 1435 C CA . GLY A 1 182 ? -10.331 2.497 13.950 1.00 90.25 182 GLY A CA 1
ATOM 1436 C C . GLY A 1 182 ? -9.533 2.416 15.244 1.00 90.25 182 GLY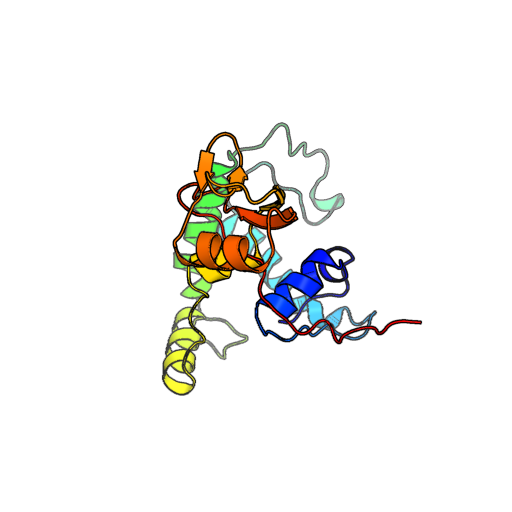 A C 1
ATOM 1437 O O . GLY A 1 182 ? -8.830 3.356 15.608 1.00 90.25 182 GLY A O 1
ATOM 1438 N N . SER A 1 183 ? -9.605 1.278 15.920 1.00 87.00 183 SER A N 1
ATOM 1439 C CA . SER A 1 183 ? -8.637 0.898 16.950 1.00 87.00 183 SER A CA 1
ATOM 1440 C C . SER A 1 183 ? -7.523 0.053 16.322 1.00 87.00 183 SER A C 1
ATOM 1442 O O . SER A 1 183 ? -7.784 -0.638 15.333 1.00 87.00 183 SER A O 1
ATOM 1444 N N . PRO A 1 184 ? -6.299 0.057 16.872 1.00 83.50 184 PRO A N 1
ATOM 1445 C CA . PRO A 1 184 ? -5.265 -0.866 16.425 1.00 83.50 184 PRO A CA 1
ATOM 1446 C C . PRO A 1 184 ? -5.711 -2.331 16.618 1.00 83.50 184 PRO A C 1
ATOM 1448 O O . PRO A 1 184 ? -6.465 -2.626 17.553 1.00 83.50 184 PRO A O 1
ATOM 1451 N N . PRO A 1 185 ? -5.255 -3.265 15.764 1.00 79.00 185 PRO A N 1
ATOM 1452 C CA . PRO A 1 185 ? -5.534 -4.686 15.933 1.00 79.00 185 PRO A CA 1
ATOM 1453 C C . PRO A 1 185 ? -4.970 -5.222 17.256 1.00 79.00 185 PRO A C 1
ATOM 1455 O O . PRO A 1 185 ? -3.828 -4.931 17.622 1.00 79.00 185 PRO A O 1
ATOM 1458 N N . LYS A 1 186 ? -5.749 -6.047 17.966 1.00 65.44 186 LYS A N 1
ATOM 1459 C CA . LYS A 1 186 ? -5.332 -6.692 19.221 1.00 65.44 186 LYS A CA 1
ATOM 1460 C C . LYS A 1 186 ? -4.421 -7.890 18.934 1.00 65.44 186 LYS A C 1
ATOM 1462 O O . LYS A 1 186 ? -4.834 -9.030 19.093 1.00 65.44 186 LYS A O 1
ATOM 1467 N N . HIS A 1 187 ? -3.191 -7.643 18.502 1.00 53.88 187 HIS A N 1
ATOM 1468 C CA . HIS A 1 187 ? -2.175 -8.699 18.457 1.00 53.88 187 HIS A CA 1
ATOM 1469 C C . HIS A 1 187 ? -1.563 -8.831 19.847 1.00 53.88 187 HIS A C 1
ATOM 1471 O O . HIS A 1 187 ? -1.156 -7.817 20.418 1.00 53.88 187 HIS A O 1
ATOM 1477 N N . GLY A 1 188 ? -1.559 -10.058 20.381 1.00 37.16 188 GLY A N 1
ATOM 1478 C CA . GLY A 1 188 ? -1.140 -10.406 21.737 1.00 37.16 188 GLY A CA 1
ATOM 1479 C C . GLY A 1 188 ? 0.156 -9.722 22.157 1.00 37.16 188 GLY A C 1
ATOM 1480 O O . GLY A 1 188 ? 1.251 -10.196 21.876 1.00 37.16 188 GLY A O 1
ATOM 1481 N N . LEU A 1 189 ? 0.019 -8.617 22.887 1.00 31.66 189 LEU A N 1
ATOM 1482 C CA . LEU A 1 189 ? 0.976 -8.283 23.922 1.00 31.66 189 LEU A CA 1
ATOM 1483 C C . LEU A 1 189 ? 0.719 -9.321 25.008 1.00 31.66 189 LEU A C 1
ATOM 1485 O O . LEU A 1 189 ? -0.290 -9.248 25.715 1.00 31.66 189 LEU A O 1
ATOM 1489 N N . ASN A 1 190 ? 1.591 -10.327 25.082 1.00 26.30 190 ASN A N 1
ATOM 1490 C CA . ASN A 1 190 ? 1.734 -11.091 26.308 1.00 26.30 190 ASN A CA 1
ATOM 1491 C C . ASN A 1 190 ? 1.778 -10.085 27.455 1.00 26.30 190 ASN A C 1
ATOM 1493 O O . ASN A 1 190 ? 2.513 -9.097 27.400 1.00 26.30 190 ASN A O 1
ATOM 1497 N N . LYS A 1 191 ? 0.939 -10.325 28.460 1.00 32.25 191 LYS A N 1
ATOM 1498 C CA . LYS A 1 191 ? 1.051 -9.678 29.756 1.00 32.25 191 LYS A CA 1
ATOM 1499 C C . LYS A 1 191 ? 2.474 -9.930 30.267 1.00 32.25 191 LYS A C 1
ATOM 1501 O O . LYS A 1 191 ? 2.744 -10.980 30.828 1.00 32.25 191 LYS A O 1
ATOM 1506 N N . THR A 1 192 ? 3.380 -8.988 30.068 1.00 28.91 192 THR A N 1
ATOM 1507 C CA . THR A 1 192 ? 4.368 -8.654 31.092 1.00 28.91 192 THR A CA 1
ATOM 1508 C C . THR A 1 192 ? 3.548 -7.879 32.132 1.00 28.91 192 THR A C 1
ATOM 1510 O O . THR A 1 192 ? 3.167 -6.741 31.875 1.00 28.91 192 THR A O 1
ATOM 1513 N N . GLY A 1 193 ? 2.997 -8.492 33.186 1.00 26.59 193 GLY A N 1
ATOM 1514 C CA . GLY A 1 193 ? 3.766 -9.200 34.209 1.00 26.59 193 GLY A CA 1
ATOM 1515 C C . GLY A 1 193 ? 4.671 -8.148 34.844 1.00 26.59 193 GLY A C 1
ATOM 1516 O O . GLY A 1 193 ? 5.732 -7.901 34.293 1.00 26.59 193 GLY A O 1
ATOM 1517 N N . SER A 1 194 ? 4.147 -7.232 35.664 1.00 30.03 194 SER A N 1
ATOM 1518 C CA . SER A 1 194 ? 4.146 -7.376 37.127 1.00 30.03 194 SER A CA 1
ATOM 1519 C C . SER A 1 194 ? 5.407 -8.075 37.625 1.00 30.03 194 SER A C 1
ATOM 1521 O O . SER A 1 194 ? 5.383 -9.286 37.815 1.00 30.03 194 SER A O 1
ATOM 1523 N N . GLU A 1 195 ? 6.464 -7.287 37.780 1.00 29.81 195 GLU A N 1
ATOM 1524 C CA . GLU A 1 195 ? 7.359 -7.243 38.941 1.00 29.81 195 GLU A CA 1
ATOM 1525 C C . GLU A 1 195 ? 8.005 -5.853 38.990 1.00 29.81 195 GLU A C 1
ATOM 1527 O O . GLU A 1 195 ? 8.326 -5.313 37.903 1.00 29.81 195 GLU A O 1
#

Mean predicted aligned error: 10.22 Å

Foldseek 3Di:
DEDEPDPVCVDPLNVQLCVLVVHDYDYDDPPDCVVCVVVVVVVVCCCCPQVVPAALDDDPDPVVCPVPDSVVRGPDDPVVSVVSSVCCVPPPQQCFQDVVVVGDGVVVVVVVVCVVPNDDDDDDPQSCQQRPFDKDWFKQDPQGTDDPNDGADDPVSVVVCVVVPTDIFIWGDDPVDRPDIYGHDCDDPDDPDDD

Solvent-accessible surface area (backbone atoms only — not comparable to full-atom values): 11755 Å² total; per-residue (Å²): 85,81,47,69,84,49,70,72,63,68,29,68,72,45,50,49,40,36,53,64,65,76,47,61,82,44,58,67,73,90,89,58,70,80,80,47,53,65,59,54,50,47,53,50,48,44,50,63,66,58,44,60,86,60,56,38,65,86,56,99,40,71,82,75,34,67,93,64,60,33,80,88,39,57,70,64,56,74,67,55,47,51,50,49,50,49,48,34,49,64,67,44,57,30,64,37,65,30,76,95,54,80,55,40,21,55,49,56,52,48,56,54,47,37,74,74,72,52,76,86,76,78,74,51,75,64,57,46,20,21,52,71,20,55,78,43,80,32,57,41,48,98,73,26,36,66,56,97,90,41,69,48,72,52,74,67,58,51,56,48,31,75,75,67,47,78,43,77,40,66,36,12,34,31,95,92,44,81,90,54,74,29,53,60,70,91,68,84,72,72,79,76,70,92,126

Sequence (195 aa):
MVTDQGAAFLSLRFRRAIIDLEADAEAPPAGLPALRGRIERFFRTAGTQALCPFTGRTFESIAAKGDYDPVARVSLTLLELCDVITRWVLDIYHNTPHAGLKGETPANCWKRLVKAYGVIPAPDRHRRRAVFGVKANRCLTPKGVRMLGLHYNSRELQEFRRRNGDVTLEVRLNHMDLGHVGSPPKHGLNKTGSE

Radius of gyration: 23.69 Å; Cα contacts (8 Å, |Δi|>4): 194; chains: 1; bounding box: 52×45×64 Å